Protein AF-A0A7C0YJS3-F1 (afdb_monomer_lite)

Foldseek 3Di:
DVVVVPLQVVLVVLVVQCPPPHRDPVSLVSLLVSLVVCLVPPLVSNVVSCVRPVVNQLDQVNLVSLLVSLVSCVVNVHDSVVSLVSCLVRYDLVSVLQSLLVVLLVVLVVLVLVSLVVSLVSNVVSVDPALSNLNSVLSNCVSVVVLLSSLVSLLPHP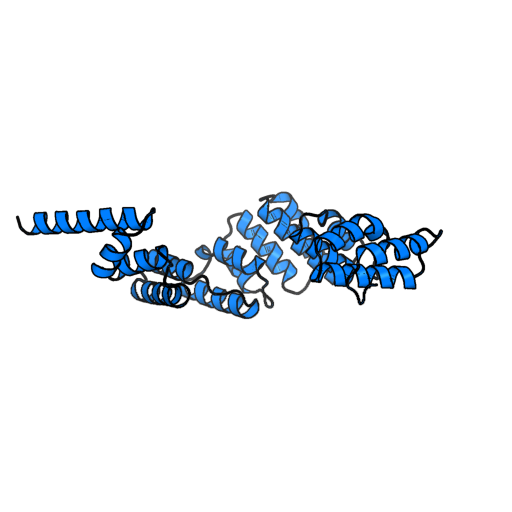QAEPSSLVSLVSSVVSDPDLVRSVVSSVVNCVNHVNDDPLQVNLVSCVVVVVLVVSLVSLVVVCVVPVPPLSSLLSNCVSVVPLVSLVVLLPDDDDSVVVSVVVVVVVVVVVVVVVD

Secondary structure (DSSP, 8-state):
-GGGT-HHHHHHHHHHHHTSSS--HHHHHHHHHHHHHHHHH-HHHHHHHHHHHGGGG-SGGGHHHHHHHHHHHHHHTS-HHHHHHHHHHHS-HHHHHHHHHHHHHHHHHTT-HHHHHHHHHHHHHH---SHHHHHHHHHHHHHTT-HHHHHHHHTT-SS--HHHHHHHHHTGGGSS-HHHHHHHHHHHHHHHTPPP-HHHHHHHHHHTT-HHHHHHHHHHHHHH-TT-HHHHHHHHHHHT-HHHHHHHHHS-SHHHHHHHHHHHHHHHHHHHHT-

pLDDT: mean 93.88, std 6.12, range [62.12, 98.62]

Radius of gyration: 25.73 Å; chains: 1; bounding box: 61×26×82 Å

Sequence (275 aa):
MRERKDYLQAEKYLREILFGRKPMKAALNELEILINESIDNDTRAFREIWNNSGQWLYAPSREDTLLNVAEALRNSGGDFIRVYTYLIKNGSKRIRAKSLSQLAIFFSRLSDIERVEGLVTSLEKLKPGGDEILRARAWLYYLKGKKKLAYSGITRISHPVNDDIDLLWRVKEGAPSVQGFIKNYKFMSRATGEPLRYTEIGDLLADKGMKKKAAKYFNLALKVNPDDVRAMFMLARITSSTALMQSLSEKKGLYGSMAKVMIKEQEIKKHILEM

Structure (mmCIF, N/CA/C/O backbone):
data_AF-A0A7C0YJS3-F1
#
_entry.id   AF-A0A7C0YJS3-F1
#
loop_
_atom_site.group_PDB
_atom_site.id
_atom_site.type_symbol
_atom_site.label_atom_id
_atom_site.label_alt_id
_atom_site.label_comp_id
_atom_site.label_asym_id
_atom_site.label_entity_id
_atom_site.label_seq_id
_atom_site.pdbx_PDB_ins_code
_atom_site.Cartn_x
_atom_site.Cartn_y
_atom_site.Cartn_z
_atom_site.occupancy
_atom_site.B_iso_or_equiv
_atom_site.auth_seq_id
_atom_site.auth_comp_id
_atom_site.auth_asym_id
_atom_site.auth_atom_id
_atom_site.pdbx_PDB_model_num
ATOM 1 N N . MET A 1 1 ? -4.089 2.024 -36.256 1.00 62.56 1 MET A N 1
ATOM 2 C CA . MET A 1 1 ? -4.347 0.785 -35.477 1.00 62.56 1 MET A CA 1
ATOM 3 C C . MET A 1 1 ? -4.269 1.065 -33.985 1.00 62.56 1 MET A C 1
ATOM 5 O O . MET A 1 1 ? -5.268 0.866 -33.310 1.00 62.56 1 MET A O 1
ATOM 9 N N . ARG A 1 2 ? -3.178 1.680 -33.506 1.00 62.12 2 ARG A N 1
ATOM 10 C CA . ARG A 1 2 ? -3.085 2.243 -32.148 1.00 62.12 2 ARG A CA 1
ATOM 11 C C . ARG A 1 2 ? -4.184 3.269 -31.822 1.00 62.12 2 ARG A C 1
ATOM 13 O O . ARG A 1 2 ? -4.871 3.128 -30.823 1.00 62.12 2 ARG A O 1
ATOM 20 N N . GLU A 1 3 ? -4.467 4.194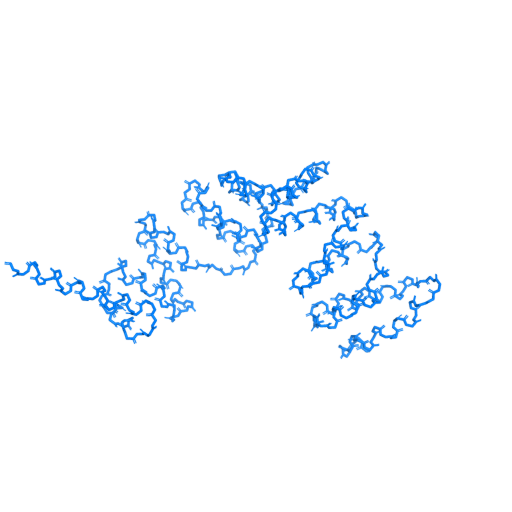 -32.744 1.00 67.69 3 GLU A N 1
ATOM 21 C CA . GLU A 1 3 ? -5.583 5.162 -32.627 1.00 67.69 3 GLU A CA 1
ATOM 22 C C . GLU A 1 3 ? -6.974 4.511 -32.531 1.00 67.69 3 GLU A C 1
ATOM 24 O O . GLU A 1 3 ? -7.927 5.133 -32.076 1.00 67.69 3 GLU A O 1
ATOM 29 N N . ARG A 1 4 ? -7.093 3.241 -32.942 1.00 74.69 4 ARG A N 1
ATOM 30 C CA . ARG A 1 4 ? -8.318 2.436 -32.827 1.00 74.69 4 ARG A CA 1
ATOM 31 C C . ARG A 1 4 ? -8.283 1.483 -31.623 1.00 74.69 4 ARG A C 1
ATOM 33 O O . ARG A 1 4 ? -9.164 0.641 -31.511 1.00 74.69 4 ARG A O 1
ATOM 40 N N . LYS A 1 5 ? -7.266 1.597 -30.757 1.00 78.94 5 LYS A N 1
ATOM 41 C CA . LYS A 1 5 ? -6.984 0.725 -29.601 1.00 78.94 5 LYS A CA 1
ATOM 42 C C . LYS A 1 5 ? -6.845 -0.765 -29.937 1.00 78.94 5 LYS A C 1
ATOM 44 O O . LYS A 1 5 ? -7.027 -1.621 -29.079 1.00 78.94 5 LYS A O 1
ATOM 49 N N . ASP A 1 6 ? -6.479 -1.083 -31.177 1.00 86.50 6 ASP A N 1
ATOM 50 C CA . ASP A 1 6 ? -6.177 -2.455 -31.591 1.00 86.50 6 ASP A CA 1
ATOM 51 C C . ASP A 1 6 ? -4.688 -2.753 -31.353 1.00 86.50 6 ASP A C 1
ATOM 53 O O . ASP A 1 6 ? -3.847 -2.680 -32.258 1.00 86.50 6 ASP A O 1
ATOM 57 N N . TYR A 1 7 ? -4.351 -2.985 -30.082 1.00 89.31 7 TYR A N 1
ATOM 58 C CA . TYR A 1 7 ? -2.965 -3.091 -29.629 1.00 89.31 7 TYR A CA 1
ATOM 59 C C . TYR A 1 7 ? -2.274 -4.375 -30.107 1.00 89.31 7 TYR A C 1
ATOM 61 O O . TYR A 1 7 ? -1.105 -4.339 -30.489 1.00 89.31 7 TYR A O 1
ATOM 69 N N . LEU A 1 8 ? -2.991 -5.503 -30.136 1.00 87.12 8 LEU A N 1
ATOM 70 C CA . LEU A 1 8 ? -2.431 -6.791 -30.558 1.00 87.12 8 LEU A CA 1
ATOM 71 C C . LEU A 1 8 ? -2.125 -6.817 -32.055 1.00 87.12 8 LEU A C 1
ATOM 73 O O . LEU A 1 8 ? -1.100 -7.359 -32.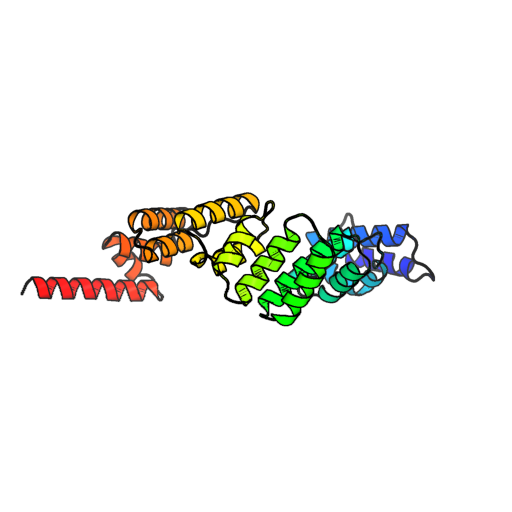467 1.00 87.12 8 LEU A O 1
ATOM 77 N N . GLN A 1 9 ? -2.976 -6.208 -32.883 1.00 87.81 9 GLN A N 1
ATOM 78 C CA . GLN A 1 9 ? -2.685 -6.119 -34.308 1.00 87.81 9 GLN A CA 1
ATOM 79 C C . GLN A 1 9 ? -1.497 -5.188 -34.576 1.00 87.81 9 GLN A C 1
ATOM 81 O O . GLN A 1 9 ? -0.647 -5.512 -35.404 1.00 87.81 9 GLN A O 1
ATOM 86 N N . ALA A 1 10 ? -1.390 -4.073 -33.845 1.00 85.06 10 ALA A N 1
ATOM 87 C CA . ALA A 1 10 ? -0.228 -3.190 -33.927 1.00 85.06 10 ALA A CA 1
ATOM 88 C C . ALA A 1 10 ? 1.079 -3.908 -33.530 1.00 85.06 10 ALA A C 1
ATOM 90 O O . ALA A 1 10 ? 2.097 -3.725 -34.197 1.00 85.06 10 ALA A O 1
ATOM 91 N N . GLU A 1 11 ? 1.046 -4.763 -32.501 1.00 89.69 11 GLU A N 1
ATOM 92 C CA . GLU A 1 11 ? 2.201 -5.574 -32.094 1.00 89.69 11 GLU A CA 1
ATOM 93 C C . GLU A 1 11 ? 2.663 -6.519 -33.198 1.00 89.69 11 GLU A C 1
ATOM 95 O O . GLU A 1 11 ? 3.857 -6.550 -33.487 1.00 89.69 11 GLU A O 1
ATOM 100 N N . LYS A 1 12 ? 1.743 -7.222 -33.869 1.00 87.94 12 LYS A N 1
ATOM 101 C CA . LYS A 1 12 ? 2.094 -8.153 -34.954 1.00 87.94 12 LYS A CA 1
ATOM 102 C C . LYS A 1 12 ? 2.884 -7.468 -36.071 1.00 87.94 12 LYS A C 1
ATOM 104 O O . LYS A 1 12 ? 3.923 -7.987 -36.472 1.00 87.94 12 LYS A O 1
ATOM 109 N N . TYR A 1 13 ? 2.436 -6.292 -36.518 1.00 85.31 13 TYR A N 1
ATOM 110 C CA . TYR A 1 13 ? 3.148 -5.511 -37.537 1.00 85.31 13 TYR A CA 1
ATOM 111 C C . TYR A 1 13 ? 4.516 -5.033 -37.051 1.00 85.31 13 TYR A C 1
ATOM 113 O O . TYR A 1 13 ? 5.502 -5.123 -37.781 1.00 85.31 13 TYR A O 1
ATOM 121 N N . LEU A 1 14 ? 4.605 -4.549 -35.808 1.00 84.81 14 LEU A N 1
ATOM 122 C CA . LEU A 1 14 ? 5.893 -4.152 -35.237 1.00 84.81 14 LEU A CA 1
ATOM 123 C C . LEU A 1 14 ? 6.847 -5.338 -35.155 1.00 84.81 14 LEU A C 1
ATOM 125 O O . LEU A 1 14 ? 8.027 -5.198 -35.461 1.00 84.81 14 LEU A O 1
ATOM 129 N N . ARG A 1 15 ? 6.344 -6.515 -34.793 1.00 84.19 15 ARG A N 1
ATOM 130 C CA . ARG A 1 15 ? 7.145 -7.722 -34.633 1.00 84.19 15 ARG A CA 1
ATOM 131 C C . ARG A 1 15 ? 7.827 -8.141 -35.936 1.00 84.19 15 ARG A C 1
ATOM 133 O O . ARG A 1 15 ? 9.005 -8.487 -35.904 1.00 84.19 15 ARG A O 1
ATOM 140 N N . GLU A 1 16 ? 7.143 -8.033 -37.074 1.00 84.12 16 GLU A N 1
ATOM 141 C CA . GLU A 1 16 ? 7.735 -8.275 -38.402 1.00 84.12 16 GLU A CA 1
ATOM 142 C C . GLU A 1 16 ? 8.941 -7.362 -38.674 1.00 84.12 16 GLU A C 1
ATOM 144 O O . GLU A 1 16 ? 9.957 -7.809 -39.203 1.00 84.12 16 GLU A O 1
ATOM 149 N N . ILE A 1 17 ? 8.873 -6.104 -38.230 1.00 80.50 17 ILE A N 1
ATOM 150 C CA . ILE A 1 17 ? 9.964 -5.126 -38.358 1.00 80.50 17 ILE A CA 1
ATOM 151 C C . ILE A 1 17 ? 11.085 -5.408 -37.338 1.00 80.50 17 ILE A C 1
ATOM 153 O O . ILE A 1 17 ? 12.268 -5.211 -37.626 1.00 80.50 17 ILE A O 1
ATOM 157 N N . LEU A 1 18 ? 10.733 -5.882 -36.138 1.00 79.50 18 LEU A N 1
ATOM 158 C CA . LEU A 1 18 ? 11.677 -6.177 -35.055 1.00 79.50 18 LEU A CA 1
ATOM 159 C C . LEU A 1 18 ? 12.521 -7.437 -35.311 1.00 79.50 18 LEU A C 1
ATOM 161 O O . LEU A 1 18 ? 13.642 -7.501 -34.813 1.00 79.50 18 LEU A O 1
ATOM 165 N N . PHE A 1 19 ? 12.039 -8.406 -36.101 1.00 75.62 19 PHE A N 1
ATOM 166 C CA . PHE A 1 19 ? 12.762 -9.652 -36.413 1.00 75.62 19 PHE A CA 1
ATOM 167 C C . PHE A 1 19 ? 13.987 -9.486 -37.339 1.00 75.62 19 PHE A C 1
ATOM 169 O O . PHE A 1 19 ? 14.693 -10.461 -37.608 1.00 75.62 19 PHE A O 1
ATOM 176 N N . GLY A 1 20 ? 14.295 -8.273 -37.812 1.00 69.62 20 GLY A N 1
ATOM 177 C CA . GLY A 1 20 ? 15.556 -7.996 -38.508 1.00 69.62 20 GLY A CA 1
ATOM 178 C C . GLY A 1 20 ? 16.792 -8.193 -37.610 1.00 69.62 20 GLY A C 1
ATOM 179 O O . GLY A 1 20 ? 16.709 -8.111 -36.387 1.00 69.62 20 GLY A O 1
ATOM 180 N N . ARG A 1 21 ? 17.987 -8.386 -38.204 1.00 62.72 21 ARG A N 1
ATOM 181 C CA . ARG A 1 21 ? 19.269 -8.623 -37.479 1.00 62.72 21 ARG A CA 1
ATOM 182 C C . ARG A 1 21 ? 19.624 -7.549 -36.433 1.00 62.72 21 ARG A C 1
ATOM 184 O O . ARG A 1 21 ? 20.500 -7.776 -35.601 1.00 62.72 21 ARG A O 1
ATOM 191 N N . LYS A 1 22 ? 18.970 -6.385 -36.471 1.00 73.38 22 LYS A N 1
ATOM 192 C CA . LYS A 1 22 ? 19.031 -5.350 -35.439 1.00 73.38 22 LYS A CA 1
ATOM 193 C C . LYS A 1 22 ? 17.732 -4.534 -35.471 1.00 73.38 22 LYS A C 1
ATOM 195 O O . LYS A 1 22 ? 17.491 -3.870 -36.481 1.00 73.38 22 LYS A O 1
ATOM 200 N N . PRO A 1 23 ? 16.918 -4.541 -34.403 1.00 79.25 23 PRO A N 1
ATOM 201 C CA . PRO A 1 23 ? 15.713 -3.727 -34.352 1.00 79.25 23 PRO A CA 1
ATOM 202 C C . PRO A 1 23 ? 16.045 -2.249 -34.566 1.00 79.25 23 PRO A C 1
ATOM 204 O O . PRO A 1 23 ? 16.929 -1.692 -33.906 1.00 79.25 23 PRO A O 1
ATOM 207 N N . MET A 1 24 ? 15.338 -1.597 -35.486 1.00 86.06 24 MET A N 1
ATOM 208 C CA . MET A 1 24 ? 15.495 -0.161 -35.700 1.00 86.06 24 MET A CA 1
ATOM 209 C C . MET A 1 24 ? 15.033 0.617 -34.463 1.00 86.06 24 MET A C 1
ATOM 211 O O . MET A 1 24 ? 14.008 0.296 -33.862 1.00 86.06 24 MET A O 1
ATOM 215 N N . LYS A 1 25 ? 15.743 1.701 -34.116 1.00 89.12 25 LYS A N 1
ATOM 216 C CA . LYS A 1 25 ? 15.385 2.577 -32.983 1.00 89.12 25 LYS A CA 1
ATOM 217 C C . LYS A 1 25 ? 13.929 3.055 -33.059 1.00 89.12 25 LYS A C 1
ATOM 219 O O . LYS A 1 25 ? 13.256 3.080 -32.036 1.00 89.12 25 LYS A O 1
ATOM 224 N N . ALA A 1 26 ? 13.449 3.385 -34.260 1.00 89.44 26 ALA A N 1
ATOM 225 C CA . ALA A 1 26 ? 12.064 3.793 -34.494 1.00 89.44 26 ALA A CA 1
ATOM 226 C C . ALA A 1 26 ? 11.060 2.689 -34.119 1.00 89.44 26 ALA A C 1
ATOM 228 O O . ALA A 1 26 ? 10.133 2.951 -33.364 1.00 89.44 26 ALA A O 1
ATOM 229 N N . ALA A 1 27 ? 11.293 1.444 -34.547 1.00 90.62 27 ALA A N 1
ATOM 230 C CA . ALA A 1 27 ? 10.421 0.316 -34.214 1.00 90.62 27 ALA A CA 1
ATOM 231 C C . ALA A 1 27 ? 10.385 0.039 -32.703 1.00 90.62 27 ALA A C 1
ATOM 233 O O . ALA A 1 27 ? 9.324 -0.206 -32.136 1.00 90.62 27 ALA A O 1
ATOM 234 N N . 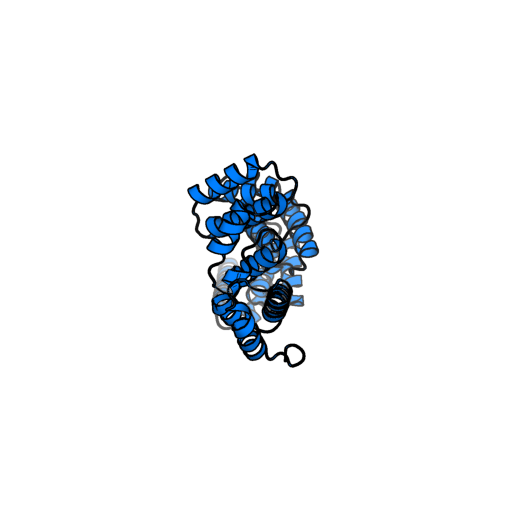LEU A 1 28 ? 11.532 0.142 -32.026 1.00 92.75 28 LEU A N 1
ATOM 235 C CA . LEU A 1 28 ? 11.587 0.007 -30.571 1.00 92.75 28 LEU A CA 1
ATOM 236 C C . LEU A 1 28 ? 10.869 1.161 -29.850 1.00 92.75 28 LEU A C 1
ATOM 238 O O . LEU A 1 28 ? 10.278 0.949 -28.797 1.00 92.75 28 LEU A O 1
ATOM 242 N N . ASN A 1 29 ? 10.924 2.388 -30.376 1.00 94.19 29 ASN A N 1
ATOM 243 C CA . ASN A 1 29 ? 10.165 3.515 -29.825 1.00 94.19 29 ASN A CA 1
ATOM 244 C C . ASN A 1 29 ? 8.656 3.291 -29.971 1.00 94.19 29 ASN A C 1
ATOM 246 O O . ASN A 1 29 ? 7.926 3.493 -29.008 1.00 94.19 29 ASN A O 1
ATOM 250 N N . GLU A 1 30 ? 8.202 2.809 -31.129 1.00 93.38 30 GLU A N 1
ATOM 251 C CA . GLU A 1 30 ? 6.791 2.464 -31.329 1.00 93.38 30 GLU A CA 1
ATOM 252 C C . GLU A 1 30 ? 6.335 1.323 -30.414 1.00 93.38 30 GLU A C 1
ATOM 254 O O . GLU A 1 30 ? 5.246 1.397 -29.850 1.00 93.38 30 GLU A O 1
ATOM 259 N N . LEU A 1 31 ? 7.178 0.306 -30.197 1.00 94.00 31 LEU A N 1
ATOM 260 C CA . LEU A 1 31 ? 6.893 -0.765 -29.238 1.00 94.00 31 LEU A CA 1
ATOM 261 C C . LEU A 1 31 ? 6.769 -0.233 -27.801 1.00 94.00 31 LEU A C 1
ATOM 263 O O . LEU A 1 31 ? 5.885 -0.659 -27.064 1.00 94.00 31 LEU A O 1
ATOM 267 N N . GLU A 1 32 ? 7.634 0.699 -27.398 1.00 95.06 32 GLU A N 1
ATOM 268 C CA . GLU A 1 32 ? 7.554 1.351 -26.085 1.00 95.06 32 GLU A CA 1
ATOM 269 C C . GLU A 1 32 ? 6.258 2.151 -25.918 1.00 95.06 32 GLU A C 1
ATOM 271 O O . GLU A 1 32 ? 5.590 2.009 -24.894 1.00 95.06 32 GLU A O 1
ATOM 276 N N . ILE A 1 33 ? 5.864 2.936 -26.926 1.00 94.38 33 ILE A N 1
ATOM 277 C CA . ILE A 1 33 ? 4.590 3.668 -26.899 1.00 94.38 33 ILE A CA 1
ATOM 278 C C . ILE A 1 33 ? 3.424 2.682 -26.796 1.00 94.38 33 ILE A C 1
ATOM 280 O O . ILE A 1 33 ? 2.542 2.860 -25.960 1.00 94.38 33 ILE A O 1
ATOM 284 N N . LEU A 1 34 ? 3.444 1.617 -27.604 1.00 94.38 34 LEU A N 1
ATOM 285 C CA . LEU A 1 34 ? 2.403 0.595 -27.604 1.00 94.38 34 LEU A CA 1
ATOM 286 C C . LEU A 1 34 ? 2.257 -0.075 -26.230 1.00 94.38 34 LEU A C 1
ATOM 288 O O . LEU A 1 34 ? 1.140 -0.237 -25.742 1.00 94.38 34 LEU A O 1
ATOM 292 N N . ILE A 1 35 ? 3.376 -0.434 -25.595 1.00 94.81 35 ILE A N 1
ATOM 293 C CA . ILE A 1 35 ? 3.381 -1.023 -24.254 1.00 94.81 35 ILE A CA 1
ATOM 294 C C . ILE A 1 35 ? 2.803 -0.044 -23.236 1.00 94.81 35 ILE A C 1
ATOM 296 O O . ILE A 1 35 ? 1.874 -0.418 -22.522 1.00 94.81 35 ILE A O 1
ATOM 300 N N . ASN A 1 36 ? 3.293 1.196 -23.199 1.00 93.81 36 ASN A N 1
ATOM 301 C CA . ASN A 1 36 ? 2.827 2.188 -22.232 1.00 93.81 36 ASN A CA 1
ATOM 302 C C . ASN A 1 36 ? 1.324 2.470 -22.385 1.00 93.81 36 ASN A C 1
ATOM 304 O O . ASN A 1 36 ? 0.602 2.454 -21.396 1.00 93.81 36 ASN A O 1
ATOM 308 N N . GLU A 1 37 ? 0.819 2.621 -23.612 1.00 94.44 37 GLU A N 1
ATOM 309 C CA . GLU A 1 37 ? -0.621 2.796 -23.833 1.00 94.44 37 GLU A CA 1
ATOM 310 C C . GLU A 1 37 ? -1.435 1.563 -23.410 1.00 94.44 37 GLU A C 1
ATOM 312 O O . GLU A 1 37 ? -2.520 1.702 -22.842 1.00 94.44 37 GLU A O 1
ATOM 317 N N . SER A 1 38 ? -0.931 0.353 -23.666 1.00 94.12 38 SER A N 1
ATOM 318 C CA . SER A 1 38 ? -1.636 -0.878 -23.292 1.00 94.12 38 SER A CA 1
ATOM 319 C C . SER A 1 38 ? -1.708 -1.093 -21.776 1.00 94.12 38 SER A C 1
ATOM 321 O O . SER A 1 38 ? -2.703 -1.637 -21.304 1.00 94.12 38 SER A O 1
ATOM 323 N N . ILE A 1 39 ? -0.716 -0.629 -21.001 1.00 94.12 39 ILE A N 1
ATOM 324 C CA . ILE A 1 39 ? -0.728 -0.713 -19.528 1.00 94.12 39 ILE A CA 1
ATOM 325 C C . ILE A 1 39 ? -1.981 -0.036 -18.959 1.00 94.12 39 ILE A C 1
ATOM 327 O O . ILE A 1 39 ? -2.647 -0.614 -18.099 1.00 94.12 39 ILE A O 1
ATOM 331 N N . ASP A 1 40 ? -2.325 1.141 -19.485 1.00 90.06 40 ASP A N 1
ATOM 332 C CA . ASP A 1 40 ? -3.431 1.960 -18.980 1.00 90.06 40 ASP A CA 1
ATOM 333 C C . ASP A 1 40 ? -4.800 1.554 -19.547 1.00 90.06 40 ASP A C 1
ATOM 335 O O . ASP A 1 40 ? -5.831 1.815 -18.928 1.00 90.06 40 ASP A O 1
ATOM 339 N N . ASN A 1 41 ? -4.834 0.938 -20.735 1.00 92.06 41 ASN A N 1
ATOM 340 C CA . ASN A 1 41 ? -6.078 0.713 -21.479 1.00 92.06 41 ASN A CA 1
ATOM 341 C C . ASN A 1 41 ? -6.513 -0.756 -21.563 1.00 92.06 41 ASN A C 1
ATOM 343 O O . ASN A 1 41 ? -7.712 -1.024 -21.623 1.00 92.06 41 ASN A O 1
ATOM 347 N N . ASP A 1 42 ? -5.573 -1.701 -21.611 1.00 93.38 42 ASP A N 1
ATOM 348 C CA . ASP A 1 42 ? -5.865 -3.126 -21.780 1.00 93.38 42 ASP A CA 1
ATOM 349 C C . ASP A 1 42 ? -4.746 -3.990 -21.177 1.00 93.38 42 ASP A C 1
ATOM 351 O O . ASP A 1 42 ? -3.784 -4.391 -21.838 1.00 93.38 42 ASP A O 1
ATOM 355 N N . THR A 1 43 ? -4.905 -4.337 -19.896 1.00 92.69 43 THR A N 1
ATOM 356 C CA . THR A 1 43 ? -3.944 -5.165 -19.153 1.00 92.69 43 THR A CA 1
ATOM 357 C C . THR A 1 43 ? -3.730 -6.547 -19.782 1.00 92.69 43 THR A C 1
ATOM 359 O O . THR A 1 43 ? -2.678 -7.164 -19.589 1.00 92.69 43 THR A O 1
ATOM 362 N N . ARG A 1 44 ? -4.710 -7.082 -20.527 1.00 92.81 44 ARG A N 1
ATOM 363 C CA . ARG A 1 44 ? -4.539 -8.358 -21.229 1.00 92.81 44 ARG A CA 1
ATOM 364 C C . ARG A 1 44 ? -3.623 -8.167 -22.430 1.00 92.81 44 ARG A C 1
ATOM 366 O O . ARG A 1 44 ? -2.647 -8.911 -22.533 1.00 92.81 44 ARG A O 1
ATOM 373 N N . ALA A 1 45 ? -3.898 -7.169 -23.268 1.00 93.62 45 ALA A N 1
ATOM 374 C CA . ALA A 1 45 ? -3.054 -6.854 -24.414 1.00 93.62 45 ALA A CA 1
ATOM 375 C C . ALA A 1 45 ? -1.626 -6.506 -23.979 1.00 93.62 45 ALA A C 1
ATOM 377 O O . ALA A 1 45 ? -0.679 -7.056 -24.531 1.00 93.62 45 ALA A O 1
ATOM 378 N N . PHE A 1 46 ? -1.460 -5.695 -22.928 1.00 95.44 46 PHE A N 1
ATOM 379 C CA . PHE A 1 46 ? -0.151 -5.388 -22.344 1.00 95.44 46 PHE A CA 1
ATOM 380 C C . PHE A 1 46 ? 0.674 -6.645 -22.057 1.00 95.44 46 PHE A C 1
ATOM 382 O O . PHE A 1 46 ? 1.822 -6.748 -22.490 1.00 95.44 46 PHE A O 1
ATOM 389 N N . ARG A 1 47 ? 0.095 -7.617 -21.340 1.00 94.31 47 ARG A N 1
ATOM 390 C CA . ARG A 1 47 ? 0.814 -8.845 -20.973 1.00 94.31 47 ARG A CA 1
ATOM 391 C C . ARG A 1 47 ? 1.224 -9.646 -22.200 1.00 94.31 47 ARG A C 1
ATOM 393 O O . ARG A 1 47 ? 2.335 -10.163 -22.241 1.00 94.31 47 ARG A O 1
ATOM 400 N N . GLU A 1 48 ? 0.348 -9.740 -23.192 1.00 93.81 48 GLU A N 1
ATOM 401 C CA . GLU A 1 48 ? 0.635 -10.455 -24.434 1.00 93.81 48 GLU A CA 1
ATOM 402 C C . GLU A 1 48 ? 1.767 -9.780 -25.222 1.00 93.81 48 GLU A C 1
ATOM 404 O O . GLU A 1 48 ? 2.738 -10.437 -25.595 1.00 93.81 48 GLU A O 1
ATOM 409 N N . ILE A 1 49 ? 1.710 -8.455 -25.372 1.00 94.25 49 ILE A N 1
ATOM 410 C CA . ILE A 1 49 ? 2.741 -7.656 -26.048 1.00 94.25 49 ILE A CA 1
ATOM 411 C C . ILE A 1 49 ? 4.082 -7.772 -25.318 1.00 94.25 49 ILE A C 1
ATOM 413 O O . ILE A 1 49 ? 5.118 -8.004 -25.945 1.00 94.25 49 ILE A O 1
ATOM 417 N N . TRP A 1 50 ? 4.078 -7.644 -23.988 1.00 95.69 50 TRP A N 1
ATOM 418 C CA . TRP A 1 50 ? 5.287 -7.768 -23.178 1.00 95.69 50 TRP A CA 1
ATOM 419 C C . TRP A 1 50 ? 5.916 -9.159 -23.300 1.00 95.69 50 TRP A C 1
ATOM 421 O O . TRP A 1 50 ? 7.127 -9.268 -23.493 1.00 95.69 50 TRP A O 1
ATOM 431 N N . ASN A 1 51 ? 5.109 -10.218 -23.245 1.00 92.94 51 ASN A N 1
ATOM 432 C CA . ASN A 1 51 ? 5.602 -11.588 -23.369 1.00 92.94 51 ASN A CA 1
ATOM 433 C C . ASN A 1 51 ? 6.195 -11.870 -24.756 1.00 92.94 51 ASN A C 1
ATOM 435 O O . ASN A 1 51 ? 7.207 -12.561 -24.854 1.00 92.94 51 ASN A O 1
ATOM 439 N N . ASN A 1 52 ? 5.598 -11.317 -25.813 1.00 92.19 52 ASN A N 1
ATOM 440 C CA . ASN A 1 52 ? 6.040 -11.553 -27.187 1.00 92.19 52 ASN A CA 1
ATOM 441 C C . ASN A 1 52 ? 7.266 -10.713 -27.569 1.00 92.19 52 ASN A C 1
ATOM 443 O O . ASN A 1 52 ? 8.170 -11.198 -28.251 1.00 92.19 52 ASN A O 1
ATOM 447 N N . SER A 1 53 ? 7.296 -9.452 -27.137 1.00 92.75 53 SER A N 1
ATOM 448 C CA . SER A 1 53 ? 8.197 -8.438 -27.694 1.00 92.75 53 SER A CA 1
ATOM 449 C C . SER A 1 53 ? 8.993 -7.657 -26.638 1.00 92.75 53 SER A C 1
ATOM 451 O O . SER A 1 53 ? 9.959 -6.973 -26.979 1.00 92.75 53 SER A O 1
ATOM 453 N N . GLY A 1 54 ? 8.679 -7.791 -25.346 1.00 92.56 54 GLY A N 1
ATOM 454 C CA . GLY A 1 54 ? 9.291 -7.011 -24.262 1.00 92.56 54 GLY A CA 1
ATOM 455 C C . GLY A 1 54 ? 10.803 -7.193 -24.112 1.00 92.56 54 GLY A C 1
ATOM 456 O O . GLY A 1 54 ? 11.506 -6.266 -23.708 1.00 92.56 54 GLY A O 1
ATOM 457 N N . GLN A 1 55 ? 11.338 -8.350 -24.519 1.00 93.06 55 GLN A N 1
ATOM 458 C CA . GLN A 1 55 ? 12.777 -8.628 -24.462 1.00 93.06 55 GLN A CA 1
ATOM 459 C C . GLN A 1 55 ? 13.632 -7.603 -25.228 1.00 93.06 55 GLN A C 1
ATOM 461 O O . GLN A 1 55 ? 14.764 -7.322 -24.838 1.00 93.06 55 GLN A O 1
ATOM 466 N N . TRP A 1 56 ? 13.078 -7.006 -26.286 1.00 93.06 56 TRP A N 1
ATOM 467 C CA . TRP A 1 56 ? 13.765 -6.019 -27.116 1.00 93.06 56 TRP A CA 1
ATOM 468 C C . TRP A 1 56 ? 13.915 -4.651 -26.438 1.00 93.06 56 TRP A C 1
ATOM 470 O O . TRP A 1 56 ? 14.712 -3.827 -26.888 1.00 93.06 56 TRP A O 1
ATOM 480 N N . LEU A 1 57 ? 13.180 -4.404 -25.349 1.00 94.88 57 LEU A N 1
ATOM 481 C CA . LEU A 1 57 ? 13.225 -3.142 -24.611 1.00 94.88 57 LEU A CA 1
ATOM 482 C C . LEU A 1 57 ? 14.262 -3.120 -23.481 1.00 94.88 57 LEU A C 1
ATOM 484 O O . LEU A 1 57 ? 14.440 -2.071 -22.863 1.00 94.88 57 LEU A O 1
ATOM 488 N N . TYR A 1 58 ? 14.977 -4.221 -23.218 1.00 95.88 58 TYR A N 1
ATOM 489 C CA . TYR A 1 58 ? 16.040 -4.276 -22.207 1.00 95.88 58 TYR A CA 1
ATOM 490 C C . TYR A 1 58 ? 17.282 -3.463 -22.614 1.00 95.88 58 TYR A C 1
ATOM 492 O O . TYR A 1 58 ? 18.320 -4.006 -22.995 1.00 95.88 58 TYR A O 1
ATOM 500 N N . ALA A 1 59 ? 17.188 -2.142 -22.477 1.00 95.56 59 ALA A N 1
ATOM 501 C CA . ALA A 1 59 ? 18.271 -1.193 -22.693 1.00 95.56 59 ALA A CA 1
ATOM 502 C C . ALA A 1 59 ? 18.320 -0.147 -21.561 1.00 95.56 59 ALA A C 1
ATOM 504 O O . ALA A 1 59 ? 17.260 0.305 -21.118 1.00 95.56 59 ALA A O 1
ATOM 505 N N . PRO A 1 60 ? 19.512 0.328 -21.138 1.00 95.81 60 PRO A N 1
ATOM 506 C CA . PRO A 1 60 ? 19.623 1.383 -20.124 1.00 95.81 60 PRO A CA 1
ATOM 507 C C . PRO A 1 60 ? 18.888 2.675 -20.506 1.00 95.81 60 PRO A C 1
ATOM 509 O O . PRO A 1 60 ? 18.327 3.347 -19.651 1.00 95.81 60 PRO A O 1
ATOM 512 N N . SER A 1 61 ? 18.823 3.000 -21.802 1.00 95.62 61 SER A N 1
ATOM 513 C CA . SER A 1 61 ? 18.109 4.183 -22.301 1.00 95.62 61 SER A CA 1
ATOM 514 C C . SER A 1 61 ? 16.584 4.107 -22.162 1.00 95.62 61 SER A C 1
ATOM 516 O O . SER A 1 61 ? 15.916 5.081 -22.485 1.00 95.62 61 SER A O 1
ATOM 518 N N . ARG A 1 62 ? 16.032 2.965 -21.732 1.00 96.81 62 ARG A N 1
ATOM 519 C CA . ARG A 1 62 ? 14.589 2.723 -21.552 1.00 96.81 62 ARG A CA 1
ATOM 520 C C . ARG A 1 62 ? 14.230 2.449 -20.092 1.00 96.81 62 ARG A C 1
ATOM 522 O O . ARG A 1 62 ? 13.232 1.797 -19.804 1.00 96.81 62 ARG A O 1
ATOM 529 N N . GLU A 1 63 ? 15.065 2.907 -19.162 1.00 97.75 63 GLU A N 1
ATOM 530 C CA . GLU A 1 63 ? 14.937 2.583 -17.742 1.00 97.75 63 GLU A CA 1
ATOM 531 C C . GLU A 1 63 ? 13.600 3.005 -17.111 1.00 97.75 63 GLU A C 1
ATOM 533 O O . GLU A 1 63 ? 13.073 2.257 -16.291 1.00 97.75 63 GLU A O 1
ATOM 538 N N . ASP A 1 64 ? 13.022 4.145 -17.506 1.00 96.88 64 ASP A N 1
ATOM 539 C CA . ASP A 1 64 ? 11.718 4.591 -16.993 1.00 96.88 64 ASP A CA 1
ATOM 540 C C . ASP A 1 64 ? 10.572 3.721 -17.529 1.00 96.88 64 ASP A C 1
ATOM 542 O O . ASP A 1 64 ? 9.719 3.287 -16.758 1.00 96.88 64 ASP A O 1
ATOM 546 N N . THR A 1 65 ? 10.594 3.361 -18.815 1.00 96.50 65 THR A N 1
ATOM 547 C CA . THR A 1 65 ? 9.612 2.426 -19.388 1.00 96.50 65 THR A CA 1
ATOM 548 C C . THR A 1 65 ? 9.723 1.043 -18.759 1.00 96.50 65 THR A C 1
ATOM 550 O O . THR A 1 65 ? 8.714 0.451 -18.389 1.00 96.50 65 THR A O 1
ATOM 553 N N . LEU A 1 66 ? 10.938 0.529 -18.558 1.00 98.25 66 LEU A N 1
ATOM 554 C CA . LEU A 1 66 ? 11.133 -0.745 -17.863 1.00 98.25 66 LEU A CA 1
ATOM 555 C C . LEU A 1 66 ? 10.656 -0.680 -16.407 1.00 98.25 66 LEU A C 1
ATOM 557 O O . LEU A 1 66 ? 10.126 -1.667 -15.899 1.00 98.25 66 LEU A O 1
ATOM 561 N N . LEU A 1 67 ? 10.823 0.461 -15.731 1.00 97.62 67 LEU A N 1
ATOM 562 C CA . LEU A 1 67 ? 10.293 0.655 -14.384 1.00 97.62 67 LEU A CA 1
ATOM 563 C C . LEU A 1 67 ? 8.758 0.591 -14.384 1.00 97.62 67 LEU A C 1
ATOM 565 O O . LEU A 1 67 ? 8.194 -0.169 -13.597 1.00 97.62 67 LEU A O 1
ATOM 569 N N . ASN A 1 68 ? 8.101 1.302 -15.304 1.00 96.44 68 ASN A N 1
ATOM 570 C CA . ASN A 1 68 ? 6.642 1.276 -15.458 1.00 96.44 68 ASN A CA 1
ATOM 571 C C . ASN A 1 68 ? 6.130 -0.137 -15.779 1.00 96.44 68 ASN A C 1
ATOM 573 O O . ASN A 1 68 ? 5.169 -0.608 -15.174 1.00 96.44 68 ASN A O 1
ATOM 577 N N . VAL A 1 69 ? 6.814 -0.858 -16.674 1.00 97.69 69 VAL A N 1
ATOM 578 C CA . VAL A 1 69 ? 6.509 -2.260 -16.987 1.00 97.69 69 VAL A CA 1
ATOM 579 C C . VAL A 1 69 ? 6.619 -3.139 -15.743 1.00 97.69 69 VAL A C 1
ATOM 581 O O . VAL A 1 69 ? 5.729 -3.948 -15.491 1.00 97.69 69 VAL A O 1
ATOM 584 N N . ALA A 1 70 ? 7.683 -2.999 -14.947 1.00 97.88 70 ALA A N 1
ATOM 585 C CA . ALA A 1 70 ? 7.846 -3.786 -13.727 1.00 97.88 70 ALA A CA 1
ATOM 586 C C . ALA A 1 70 ? 6.690 -3.541 -12.740 1.00 97.88 70 ALA A C 1
ATOM 588 O O . ALA A 1 70 ? 6.156 -4.491 -12.167 1.00 97.88 70 ALA A O 1
ATOM 589 N N . GLU A 1 71 ? 6.262 -2.288 -12.580 1.00 95.19 71 GLU A N 1
ATOM 590 C CA . GLU A 1 71 ? 5.123 -1.925 -11.731 1.00 95.19 71 GLU A CA 1
ATOM 591 C C . GLU A 1 71 ? 3.800 -2.507 -12.261 1.00 95.19 71 GLU A C 1
ATOM 593 O O . GLU A 1 71 ? 3.039 -3.109 -11.498 1.00 95.19 71 GLU A O 1
ATOM 598 N N . ALA A 1 72 ? 3.558 -2.433 -13.572 1.00 95.81 72 ALA A N 1
ATOM 599 C CA . ALA A 1 72 ? 2.375 -3.012 -14.208 1.00 95.81 72 ALA A CA 1
ATOM 600 C C . ALA A 1 72 ? 2.336 -4.548 -14.098 1.00 95.81 72 ALA A C 1
ATOM 602 O O . ALA A 1 72 ? 1.297 -5.132 -13.775 1.00 95.81 72 ALA A O 1
ATOM 603 N N . LEU A 1 73 ? 3.471 -5.225 -14.303 1.00 96.44 73 LEU A N 1
ATOM 604 C CA . LEU A 1 73 ? 3.591 -6.677 -14.128 1.00 96.44 73 LEU A CA 1
ATOM 605 C C . LEU A 1 73 ? 3.360 -7.086 -12.673 1.00 96.44 73 LEU A C 1
ATOM 607 O O . LEU A 1 73 ? 2.685 -8.083 -12.424 1.00 96.44 73 LEU A O 1
ATOM 611 N N . ARG A 1 74 ? 3.861 -6.308 -11.707 1.00 94.44 74 ARG A N 1
ATOM 612 C CA . ARG A 1 74 ? 3.629 -6.556 -10.278 1.00 94.44 74 ARG A CA 1
ATOM 613 C C . ARG A 1 74 ? 2.142 -6.542 -9.934 1.00 94.44 74 ARG A C 1
ATOM 615 O O . ARG A 1 74 ? 1.689 -7.391 -9.173 1.00 94.44 74 ARG A O 1
ATOM 622 N N . ASN A 1 75 ? 1.392 -5.607 -10.510 1.00 90.19 75 ASN A N 1
ATOM 623 C CA . ASN A 1 75 ? -0.039 -5.460 -10.248 1.00 90.19 75 ASN A CA 1
ATOM 624 C C . ASN A 1 75 ? -0.901 -6.485 -11.011 1.00 90.19 75 ASN A C 1
ATOM 626 O O . ASN A 1 75 ? -2.009 -6.785 -10.577 1.00 90.19 75 ASN A O 1
ATOM 630 N N . SER A 1 76 ? -0.403 -7.040 -12.123 1.00 89.69 76 SER A N 1
ATOM 631 C CA . SER A 1 76 ? -1.151 -7.948 -13.015 1.00 89.69 76 SER A CA 1
ATOM 632 C C . SER A 1 76 ? -0.696 -9.418 -12.988 1.00 89.69 76 SER A C 1
ATOM 634 O O . SER A 1 76 ? -1.246 -10.245 -13.723 1.00 89.69 76 SER A O 1
ATOM 636 N N . GLY A 1 77 ? 0.283 -9.761 -12.142 1.00 83.69 77 GLY A N 1
ATOM 637 C CA . GLY A 1 77 ? 0.761 -11.134 -11.933 1.00 83.69 77 GLY A CA 1
ATOM 638 C C . GLY A 1 77 ? 1.789 -11.638 -12.957 1.00 83.69 77 GLY A C 1
ATOM 639 O O . GLY A 1 77 ? 1.754 -12.811 -13.315 1.00 83.69 77 GLY A O 1
ATOM 640 N N . GLY A 1 78 ? 2.683 -10.773 -13.449 1.00 89.38 78 GLY A N 1
ATOM 641 C CA . GLY A 1 78 ? 3.777 -11.125 -14.371 1.00 89.38 78 GLY A CA 1
ATOM 642 C C . GLY A 1 78 ? 5.166 -11.221 -13.717 1.00 89.38 78 GLY A C 1
ATOM 643 O O . GLY A 1 78 ? 5.323 -10.979 -12.522 1.00 89.38 78 GLY A O 1
ATOM 644 N N . ASP A 1 79 ? 6.206 -11.531 -14.503 1.00 92.44 79 ASP A N 1
ATOM 645 C CA . ASP A 1 79 ? 7.603 -11.635 -14.030 1.00 92.44 79 ASP A CA 1
ATOM 646 C C . ASP A 1 79 ? 8.280 -10.256 -13.869 1.00 92.44 79 ASP A C 1
ATOM 648 O O . ASP A 1 79 ? 9.219 -9.879 -14.575 1.00 92.44 79 ASP A O 1
ATOM 652 N N . PHE A 1 80 ? 7.781 -9.464 -12.920 1.00 97.06 80 PHE A N 1
ATOM 653 C CA . PHE A 1 80 ? 8.358 -8.160 -12.581 1.00 97.06 80 PHE A CA 1
ATOM 654 C C . PHE A 1 80 ? 9.743 -8.277 -11.915 1.00 97.06 80 PHE A C 1
ATOM 656 O O . PHE A 1 80 ? 10.551 -7.349 -12.000 1.00 97.06 80 PHE A O 1
ATOM 663 N N . ILE A 1 81 ? 10.048 -9.413 -11.268 1.00 97.44 81 ILE A N 1
ATOM 664 C CA . ILE A 1 81 ? 11.323 -9.643 -10.567 1.00 97.44 81 ILE A CA 1
ATOM 665 C C . ILE A 1 81 ? 12.479 -9.612 -11.562 1.00 97.44 81 ILE A C 1
ATOM 667 O O . ILE A 1 81 ? 13.505 -8.977 -11.290 1.00 97.44 81 ILE A O 1
ATOM 671 N N . ARG A 1 82 ? 12.318 -10.238 -12.734 1.00 97.50 82 ARG A N 1
ATOM 672 C CA . ARG A 1 82 ? 13.322 -10.192 -13.802 1.00 97.50 82 ARG A CA 1
ATOM 673 C C . ARG A 1 82 ? 13.587 -8.764 -14.273 1.00 97.50 82 ARG A C 1
ATOM 675 O O . ARG A 1 82 ? 14.749 -8.385 -14.441 1.00 97.50 82 ARG A O 1
ATOM 682 N N . VAL A 1 83 ? 12.538 -7.957 -14.445 1.00 98.38 83 VAL A N 1
ATOM 683 C CA . VAL A 1 83 ? 12.662 -6.555 -14.878 1.00 98.38 83 VAL A CA 1
ATOM 684 C C . VAL A 1 83 ? 13.383 -5.713 -13.825 1.00 98.38 83 VAL A C 1
ATOM 686 O O . VAL A 1 83 ? 14.385 -5.074 -14.147 1.00 98.38 83 VAL A O 1
ATOM 689 N N . TYR A 1 84 ? 12.976 -5.782 -12.552 1.00 98.50 84 TYR A N 1
ATOM 690 C CA . TYR A 1 84 ? 13.690 -5.076 -11.482 1.00 98.50 84 TYR A CA 1
ATOM 691 C C . TYR A 1 84 ? 15.137 -5.545 -11.340 1.00 98.50 84 TYR A C 1
ATOM 693 O O . TYR A 1 84 ? 16.027 -4.723 -11.145 1.00 98.50 84 TYR A O 1
ATOM 701 N N . THR A 1 85 ? 15.411 -6.842 -11.485 1.00 98.19 85 THR A N 1
ATOM 702 C CA . THR A 1 85 ? 16.782 -7.371 -11.413 1.00 98.19 85 THR A CA 1
ATOM 703 C C . THR A 1 85 ? 17.664 -6.790 -12.516 1.00 98.19 85 THR A C 1
ATOM 705 O O . THR A 1 85 ? 18.814 -6.425 -12.258 1.00 98.19 85 THR A O 1
ATOM 708 N N . TYR A 1 86 ? 17.138 -6.656 -13.736 1.00 98.50 86 TYR A N 1
ATOM 709 C CA . TYR A 1 86 ? 17.841 -5.964 -14.812 1.00 98.50 86 TYR A CA 1
ATOM 710 C C . TYR A 1 86 ? 18.100 -4.492 -14.466 1.00 98.50 86 TYR A C 1
ATOM 712 O O . TYR A 1 86 ? 19.231 -4.024 -14.611 1.00 98.50 86 TYR A O 1
ATOM 720 N N . LEU A 1 87 ? 17.083 -3.779 -13.975 1.00 98.50 87 LEU A N 1
ATOM 721 C CA . LEU A 1 87 ? 17.179 -2.361 -13.620 1.00 98.50 87 LEU A CA 1
ATOM 722 C C . LEU A 1 87 ? 18.172 -2.110 -12.479 1.00 98.50 87 LEU A C 1
ATOM 724 O O . LEU A 1 87 ? 18.908 -1.129 -12.506 1.00 98.50 87 LEU A O 1
ATOM 728 N N . ILE A 1 88 ? 18.271 -3.023 -11.512 1.00 98.12 88 ILE A N 1
ATOM 729 C CA . ILE A 1 88 ? 19.259 -2.963 -10.425 1.00 98.12 88 ILE A CA 1
ATOM 730 C C . ILE A 1 88 ? 20.693 -3.073 -10.954 1.00 98.12 88 ILE A C 1
ATOM 732 O O . ILE A 1 88 ? 21.601 -2.477 -10.369 1.00 98.12 88 ILE A O 1
ATOM 736 N N . LYS A 1 89 ? 20.909 -3.827 -12.036 1.00 98.00 89 LYS A N 1
ATOM 737 C CA . LYS A 1 89 ? 22.231 -4.028 -12.643 1.00 98.00 89 LYS A CA 1
ATOM 738 C C . LYS A 1 89 ? 22.612 -2.906 -13.610 1.00 98.00 89 LYS A C 1
ATOM 740 O O . LYS A 1 89 ? 23.766 -2.498 -13.614 1.00 98.00 89 LYS A O 1
ATOM 745 N N . ASN A 1 90 ? 21.655 -2.415 -14.399 1.00 98.00 90 ASN A N 1
ATOM 746 C CA . ASN A 1 90 ? 21.932 -1.578 -15.573 1.00 98.00 90 ASN A CA 1
ATOM 747 C C . ASN A 1 90 ? 21.350 -0.158 -15.504 1.00 98.00 90 ASN A C 1
ATOM 749 O O . ASN A 1 90 ? 21.698 0.673 -16.337 1.00 98.00 90 ASN A O 1
ATOM 753 N N . GLY A 1 91 ? 20.450 0.121 -14.559 1.00 97.19 91 GLY A N 1
ATOM 754 C CA . GLY A 1 91 ? 19.787 1.418 -14.449 1.00 97.19 91 GLY A CA 1
ATOM 755 C C . GLY A 1 91 ? 20.644 2.492 -13.780 1.00 97.19 91 GLY A C 1
ATOM 756 O O . GLY A 1 91 ? 21.643 2.219 -13.104 1.00 97.19 91 GLY A O 1
ATOM 757 N N . SER A 1 92 ? 20.198 3.736 -13.903 1.00 96.44 92 SER A N 1
ATOM 758 C CA . SER A 1 92 ? 20.718 4.882 -13.168 1.00 96.44 92 SER A CA 1
ATOM 759 C C . SER A 1 92 ? 20.595 4.679 -11.656 1.00 96.44 92 SER A C 1
ATOM 761 O O . SER A 1 92 ? 19.783 3.891 -11.164 1.00 96.44 92 SER A O 1
ATOM 763 N N . LYS A 1 93 ? 21.373 5.433 -10.869 1.00 95.75 93 LYS A N 1
ATOM 764 C CA . LYS A 1 93 ? 21.322 5.369 -9.395 1.00 95.75 93 LYS A CA 1
ATOM 765 C C . LYS A 1 93 ? 19.889 5.506 -8.854 1.00 95.75 93 LYS A C 1
ATOM 767 O O . LYS A 1 93 ? 19.522 4.781 -7.931 1.00 95.75 93 LYS A O 1
ATOM 772 N N . ARG A 1 94 ? 19.083 6.394 -9.451 1.00 95.25 94 ARG A N 1
ATOM 773 C CA . ARG A 1 94 ? 17.666 6.602 -9.111 1.00 95.25 94 ARG A CA 1
ATOM 774 C C . ARG A 1 94 ? 16.842 5.339 -9.368 1.00 95.25 94 ARG A C 1
ATOM 776 O O . ARG A 1 94 ? 16.156 4.868 -8.465 1.00 95.25 94 ARG A O 1
ATOM 783 N N . ILE A 1 95 ? 16.930 4.770 -10.568 1.00 96.94 95 ILE A N 1
ATOM 784 C CA . ILE A 1 95 ? 16.155 3.582 -10.949 1.00 96.94 95 ILE A CA 1
ATOM 785 C C . ILE A 1 95 ? 16.568 2.348 -10.150 1.00 96.94 95 ILE A C 1
ATOM 787 O O . ILE A 1 95 ? 15.707 1.583 -9.707 1.00 96.94 95 ILE A O 1
ATOM 791 N N . ARG A 1 96 ? 17.866 2.181 -9.883 1.00 97.56 96 ARG A N 1
ATOM 792 C CA . ARG A 1 96 ? 18.374 1.118 -9.007 1.00 97.56 96 ARG A CA 1
ATOM 793 C C . ARG A 1 96 ? 17.789 1.233 -7.603 1.00 97.56 96 ARG A C 1
ATOM 795 O O . ARG A 1 96 ? 17.335 0.232 -7.056 1.00 97.56 96 ARG A O 1
ATOM 802 N N . ALA A 1 97 ? 17.759 2.444 -7.040 1.00 97.25 97 ALA A N 1
ATOM 803 C CA . ALA A 1 97 ? 17.197 2.686 -5.716 1.00 97.25 97 ALA A CA 1
ATOM 804 C C . ALA A 1 97 ? 15.696 2.359 -5.653 1.00 97.25 97 ALA A C 1
ATOM 806 O O . ALA A 1 97 ? 15.268 1.635 -4.753 1.00 97.25 97 ALA A O 1
ATOM 807 N N . LYS A 1 98 ? 14.920 2.813 -6.648 1.00 96.81 98 LYS A N 1
ATOM 808 C CA . LYS A 1 98 ? 13.495 2.474 -6.771 1.00 96.81 98 LYS A CA 1
ATOM 809 C C . LYS A 1 98 ? 13.284 0.965 -6.879 1.00 96.81 98 LYS A C 1
ATOM 811 O O . LYS A 1 98 ? 12.527 0.403 -6.098 1.00 96.81 98 LYS A O 1
ATOM 816 N N . SER A 1 99 ? 14.012 0.297 -7.770 1.00 97.69 99 SER A N 1
ATOM 817 C CA . SER A 1 99 ? 13.885 -1.148 -8.008 1.00 97.69 99 SER A CA 1
ATOM 818 C C . SER A 1 99 ? 14.220 -1.982 -6.764 1.00 97.69 99 SER A C 1
ATOM 820 O O . SER A 1 99 ? 13.487 -2.907 -6.421 1.00 97.69 99 SER A O 1
ATOM 822 N N . LEU A 1 100 ? 15.292 -1.628 -6.043 1.00 98.19 100 LEU A N 1
ATOM 823 C CA . LEU A 1 100 ? 15.646 -2.256 -4.763 1.00 98.19 100 LEU A CA 1
ATOM 824 C C . LEU A 1 100 ? 14.553 -2.052 -3.708 1.00 98.19 100 LEU A C 1
ATOM 826 O O . LEU A 1 100 ? 14.191 -3.002 -3.018 1.00 98.19 100 LEU A O 1
ATOM 830 N N . SER A 1 101 ? 14.019 -0.832 -3.590 1.00 97.31 101 SER A N 1
ATOM 831 C CA . SER A 1 101 ? 12.940 -0.516 -2.647 1.00 97.31 101 SER A CA 1
ATOM 832 C C . SER A 1 101 ? 11.672 -1.315 -2.963 1.00 97.31 101 SER A C 1
ATOM 834 O O . SER A 1 101 ? 11.103 -1.932 -2.065 1.00 97.31 101 SER A O 1
ATOM 836 N N . GLN A 1 102 ? 11.279 -1.404 -4.239 1.00 96.81 102 GLN A N 1
ATOM 837 C CA . GLN A 1 102 ? 10.101 -2.170 -4.659 1.00 96.81 102 GLN A CA 1
ATOM 838 C C . GLN A 1 102 ? 10.250 -3.673 -4.395 1.00 96.81 102 GLN A C 1
ATOM 840 O O . GLN A 1 102 ? 9.318 -4.300 -3.889 1.00 96.81 102 GLN A O 1
ATOM 845 N N . LEU A 1 103 ? 11.425 -4.257 -4.655 1.00 97.88 103 LEU A N 1
ATOM 846 C CA . LEU A 1 103 ? 11.684 -5.652 -4.287 1.00 97.88 103 LEU A CA 1
ATOM 847 C C . LEU A 1 103 ? 11.702 -5.856 -2.768 1.00 97.88 103 LEU A C 1
ATOM 849 O O . LEU A 1 103 ? 11.207 -6.876 -2.298 1.00 97.88 103 LEU A O 1
ATOM 853 N N . ALA A 1 104 ? 12.213 -4.898 -1.989 1.00 97.56 104 ALA A N 1
ATOM 854 C CA . ALA A 1 104 ? 12.198 -4.994 -0.530 1.00 97.56 104 ALA A CA 1
ATOM 855 C C . ALA A 1 104 ? 10.761 -5.007 0.020 1.00 97.56 104 ALA A C 1
ATOM 857 O O . ALA A 1 104 ? 10.462 -5.782 0.924 1.00 97.56 104 ALA A O 1
ATOM 858 N N . ILE A 1 105 ? 9.853 -4.209 -0.552 1.00 95.75 105 ILE A N 1
ATOM 859 C CA . ILE A 1 105 ? 8.419 -4.229 -0.207 1.00 95.75 105 ILE A CA 1
ATOM 860 C C . ILE A 1 105 ? 7.772 -5.554 -0.624 1.00 95.75 105 ILE A C 1
ATOM 862 O O . ILE A 1 105 ? 6.955 -6.113 0.103 1.00 95.75 105 ILE A O 1
ATOM 866 N N . PHE A 1 106 ? 8.126 -6.082 -1.796 1.00 96.06 106 PHE A N 1
ATOM 867 C CA . PHE A 1 106 ? 7.597 -7.366 -2.244 1.00 96.06 106 PHE A CA 1
ATOM 868 C C . PHE A 1 106 ? 8.014 -8.508 -1.304 1.00 96.06 106 PHE A C 1
ATOM 870 O O . PHE A 1 106 ? 7.159 -9.224 -0.784 1.00 96.06 106 PHE A O 1
ATOM 877 N N . PHE A 1 107 ? 9.311 -8.645 -1.024 1.00 97.56 107 PHE A N 1
ATOM 878 C CA . PHE A 1 107 ? 9.812 -9.702 -0.145 1.00 97.56 107 PHE A CA 1
ATOM 879 C C . PHE A 1 107 ? 9.399 -9.511 1.317 1.00 97.56 107 PHE A C 1
ATOM 881 O O . PHE A 1 107 ? 9.246 -10.501 2.033 1.00 97.56 107 PHE A O 1
ATOM 888 N N . SER A 1 108 ? 9.111 -8.282 1.761 1.00 97.00 108 SER A N 1
ATOM 889 C CA . SER A 1 108 ? 8.578 -8.063 3.107 1.00 97.00 108 SER A CA 1
ATOM 890 C C . SER A 1 108 ? 7.162 -8.609 3.279 1.00 97.00 108 SER A C 1
ATOM 892 O O . SER A 1 108 ? 6.839 -9.127 4.347 1.00 97.00 108 SER A O 1
ATOM 894 N N . ARG A 1 109 ? 6.331 -8.583 2.229 1.00 94.31 109 ARG A N 1
ATOM 895 C CA . ARG A 1 109 ? 5.003 -9.225 2.236 1.00 94.31 109 ARG A CA 1
ATOM 896 C C . ARG A 1 109 ? 5.093 -10.747 2.319 1.00 94.31 109 ARG A C 1
ATOM 898 O O . ARG A 1 109 ? 4.202 -11.370 2.885 1.00 94.31 109 ARG A O 1
ATOM 905 N N . LEU A 1 110 ? 6.179 -11.323 1.806 1.00 96.25 110 LEU A N 1
ATOM 906 C CA . LEU A 1 110 ? 6.498 -12.747 1.934 1.00 96.25 110 LEU A CA 1
ATOM 907 C C . LEU A 1 110 ? 7.184 -13.099 3.264 1.00 96.25 110 LEU A C 1
ATOM 909 O O . LEU A 1 110 ? 7.468 -14.265 3.510 1.00 96.25 110 LEU A O 1
ATOM 913 N N . SER A 1 111 ? 7.437 -12.112 4.132 1.00 96.81 111 SER A N 1
ATOM 914 C CA . SER A 1 111 ? 8.196 -12.267 5.383 1.00 96.81 111 SER A CA 1
ATOM 915 C C . SER A 1 111 ? 9.621 -12.815 5.192 1.00 96.81 111 SER A C 1
ATOM 917 O O . SER A 1 111 ? 10.193 -13.386 6.117 1.00 96.81 111 SER A O 1
ATOM 919 N N . ASP A 1 112 ? 10.219 -12.614 4.014 1.00 98.12 112 ASP A N 1
ATOM 920 C CA . ASP A 1 112 ? 11.582 -13.058 3.700 1.00 98.12 112 ASP A CA 1
ATOM 921 C C . ASP A 1 112 ? 12.600 -12.025 4.214 1.00 98.12 112 ASP A C 1
ATOM 923 O O . ASP A 1 112 ? 13.018 -11.102 3.508 1.00 98.12 112 ASP A O 1
ATOM 927 N N . ILE A 1 113 ? 12.939 -12.132 5.502 1.00 98.12 113 ILE A N 1
ATOM 928 C CA . ILE A 1 113 ? 13.769 -11.144 6.207 1.00 98.12 113 ILE A CA 1
ATOM 929 C C . ILE A 1 113 ? 15.171 -11.056 5.594 1.00 98.12 113 ILE A C 1
ATOM 931 O O . ILE A 1 113 ? 15.689 -9.950 5.433 1.00 98.12 113 ILE A O 1
ATOM 935 N N . GLU A 1 114 ? 15.766 -12.193 5.225 1.00 98.25 114 GLU A N 1
ATOM 936 C CA . GLU A 1 114 ? 17.126 -12.258 4.684 1.00 98.25 114 GLU A CA 1
ATOM 937 C C . GLU A 1 114 ? 17.238 -11.505 3.357 1.00 98.25 114 GLU A C 1
ATOM 939 O O . GLU A 1 114 ? 18.131 -10.665 3.190 1.00 98.25 114 GLU A O 1
ATOM 944 N N . ARG A 1 115 ? 16.297 -11.720 2.425 1.00 98.19 115 ARG A N 1
ATOM 945 C CA . ARG A 1 115 ? 16.297 -10.975 1.158 1.00 98.19 115 ARG A CA 1
ATOM 946 C C . ARG A 1 115 ? 16.052 -9.492 1.371 1.00 98.19 115 ARG A C 1
ATOM 948 O O . ARG A 1 115 ? 16.736 -8.675 0.754 1.00 98.19 115 ARG A O 1
ATOM 955 N N . VAL A 1 116 ? 15.112 -9.123 2.244 1.00 98.50 116 VAL A N 1
ATOM 956 C CA . VAL A 1 116 ? 14.847 -7.708 2.553 1.00 98.50 116 VAL A CA 1
ATOM 957 C C . VAL A 1 116 ? 16.098 -7.040 3.125 1.00 98.50 116 VAL A C 1
ATOM 959 O O . VAL A 1 116 ? 16.446 -5.935 2.709 1.00 98.50 116 VAL A O 1
ATOM 962 N N . GLU A 1 117 ? 16.821 -7.707 4.021 1.00 98.56 117 GLU A N 1
ATOM 963 C CA . GLU A 1 117 ? 18.067 -7.201 4.599 1.00 98.56 117 GLU A CA 1
ATOM 964 C C . GLU A 1 117 ? 19.183 -7.036 3.557 1.00 98.56 117 GLU A C 1
ATOM 966 O O . GLU A 1 117 ? 19.839 -5.988 3.515 1.00 98.56 117 GLU A O 1
ATOM 971 N N . GLY A 1 118 ? 19.354 -8.007 2.655 1.00 98.44 118 GLY A N 1
ATOM 972 C CA . GLY A 1 118 ? 20.296 -7.900 1.537 1.00 98.44 118 GLY A CA 1
ATOM 973 C C . GLY A 1 118 ? 19.968 -6.738 0.589 1.00 98.44 118 GLY A C 1
ATOM 974 O O . GLY A 1 118 ? 20.863 -6.001 0.152 1.00 98.44 118 GLY A O 1
ATOM 975 N N . LEU A 1 119 ? 18.680 -6.518 0.310 1.00 98.38 119 LEU A N 1
ATOM 976 C CA . LEU A 1 119 ? 18.204 -5.412 -0.525 1.00 98.38 119 LEU A CA 1
ATOM 977 C C . LEU A 1 119 ? 18.409 -4.054 0.152 1.00 98.38 119 LEU A C 1
ATOM 979 O O . LEU A 1 119 ? 18.903 -3.131 -0.495 1.00 98.38 119 LEU A O 1
ATOM 983 N N . VAL A 1 120 ? 18.108 -3.936 1.450 1.00 98.00 120 VAL A N 1
ATOM 984 C CA . VAL A 1 120 ? 18.372 -2.718 2.233 1.00 98.00 120 VAL A CA 1
ATOM 985 C C . VAL A 1 120 ? 19.868 -2.419 2.274 1.00 98.00 120 VAL A C 1
ATOM 987 O O . VAL A 1 120 ? 20.257 -1.292 1.994 1.00 98.00 120 VAL A O 1
ATOM 990 N N . THR A 1 121 ? 20.719 -3.417 2.517 1.00 98.06 121 THR A N 1
ATOM 991 C CA . THR A 1 121 ? 22.185 -3.250 2.510 1.00 98.06 121 THR A CA 1
ATOM 992 C C . THR A 1 121 ? 22.685 -2.742 1.155 1.00 98.06 121 THR A C 1
ATOM 994 O O . THR A 1 121 ? 23.511 -1.830 1.071 1.00 98.06 121 THR A O 1
ATOM 997 N N . SER A 1 122 ? 22.165 -3.309 0.065 1.00 97.50 122 SER A N 1
ATOM 998 C CA . SER A 1 122 ? 22.485 -2.865 -1.296 1.00 97.50 122 SER A CA 1
ATOM 999 C C . SER A 1 122 ? 22.024 -1.429 -1.542 1.00 97.50 122 SER A C 1
ATOM 1001 O O . SER A 1 122 ? 22.752 -0.637 -2.141 1.00 97.50 122 SER A O 1
ATOM 1003 N N . LEU A 1 123 ? 20.844 -1.074 -1.033 1.00 96.44 123 LEU A N 1
ATOM 1004 C CA . LEU A 1 123 ? 20.287 0.267 -1.123 1.00 96.44 123 LEU A CA 1
ATOM 1005 C C . LEU A 1 123 ? 21.133 1.271 -0.329 1.00 96.44 123 LEU A C 1
ATOM 1007 O O . LEU A 1 123 ? 21.460 2.326 -0.850 1.00 96.44 123 LEU A O 1
ATOM 1011 N N . GLU A 1 124 ? 21.586 0.936 0.877 1.00 95.56 124 GLU A N 1
ATOM 1012 C CA . GLU A 1 124 ? 22.454 1.793 1.695 1.00 95.56 124 GLU A CA 1
ATOM 1013 C C . GLU A 1 124 ? 23.794 2.100 1.021 1.00 95.56 124 GLU A C 1
ATOM 1015 O O . GLU A 1 124 ? 24.245 3.248 1.043 1.00 95.56 124 GLU A O 1
ATOM 1020 N N . LYS A 1 125 ? 24.396 1.110 0.349 1.00 96.12 125 LYS A N 1
ATOM 1021 C CA . LYS A 1 125 ? 25.637 1.295 -0.423 1.00 96.12 125 LYS A CA 1
ATOM 1022 C C . LYS A 1 125 ? 25.480 2.312 -1.552 1.00 96.12 125 LYS A C 1
ATOM 1024 O O . LYS A 1 125 ? 26.423 3.043 -1.846 1.00 96.12 125 LYS A O 1
ATOM 1029 N N . LEU A 1 126 ? 24.292 2.407 -2.156 1.00 94.44 126 LEU A N 1
ATOM 1030 C CA . LEU A 1 126 ? 24.014 3.421 -3.176 1.00 94.44 126 LEU A CA 1
ATOM 1031 C C . LEU A 1 126 ? 23.943 4.836 -2.591 1.00 94.44 126 LEU A C 1
ATOM 1033 O O . LEU A 1 126 ? 24.035 5.798 -3.355 1.00 94.44 126 LEU A O 1
ATOM 1037 N N . LYS A 1 127 ? 23.778 4.984 -1.268 1.00 91.88 127 LYS A N 1
ATOM 1038 C CA . LYS A 1 127 ? 23.477 6.255 -0.590 1.00 91.88 127 LYS A CA 1
ATOM 1039 C C . LYS A 1 127 ? 22.378 7.035 -1.333 1.00 91.88 127 LYS A C 1
ATOM 1041 O O . LYS A 1 127 ? 22.634 8.149 -1.811 1.00 91.88 127 LYS A O 1
ATOM 1046 N N . PRO A 1 128 ? 21.199 6.433 -1.562 1.00 82.44 128 PRO A N 1
ATOM 1047 C CA . PRO A 1 128 ? 20.085 7.140 -2.157 1.00 82.44 128 PRO A CA 1
ATOM 1048 C C . PRO A 1 128 ? 19.611 8.170 -1.135 1.00 82.44 128 PRO A C 1
ATOM 1050 O O . PRO A 1 128 ? 19.397 7.854 0.036 1.00 82.44 128 PRO A O 1
ATOM 1053 N N . GLY A 1 129 ? 19.494 9.420 -1.570 1.00 77.88 129 GLY A N 1
ATOM 1054 C CA . GLY A 1 129 ? 18.639 10.359 -0.856 1.00 77.88 129 GLY A CA 1
ATOM 1055 C C . GLY A 1 129 ? 17.179 9.957 -1.062 1.00 77.88 129 GLY A C 1
ATOM 1056 O O . GLY A 1 129 ? 16.866 9.290 -2.046 1.00 77.88 129 GLY A O 1
ATOM 1057 N N . GLY A 1 130 ? 16.301 10.380 -0.157 1.00 89.25 130 GLY A N 1
ATOM 1058 C CA . GLY A 1 130 ? 14.856 10.283 -0.354 1.00 89.25 130 GLY A CA 1
ATOM 1059 C C . GLY A 1 130 ? 14.172 9.103 0.332 1.00 89.25 130 GLY A C 1
ATOM 1060 O O . GLY A 1 130 ? 14.676 8.510 1.291 1.00 89.25 130 GLY A O 1
ATOM 1061 N N . ASP A 1 131 ? 12.968 8.814 -0.150 1.00 95.81 131 ASP A N 1
ATOM 1062 C CA . ASP A 1 131 ? 11.983 7.987 0.543 1.00 95.81 131 ASP A CA 1
ATOM 1063 C C . ASP A 1 131 ? 12.212 6.483 0.333 1.00 95.81 131 ASP A C 1
ATOM 1065 O O . ASP A 1 131 ? 11.801 5.676 1.164 1.00 95.81 131 ASP A O 1
ATOM 1069 N N . GLU A 1 132 ? 12.919 6.082 -0.728 1.00 95.50 132 GLU A N 1
ATOM 1070 C CA . GLU A 1 132 ? 13.169 4.681 -1.083 1.00 95.50 132 GLU A CA 1
ATOM 1071 C C . GLU A 1 132 ? 13.857 3.906 0.047 1.00 95.50 132 GLU A C 1
ATOM 1073 O O . GLU A 1 132 ? 13.452 2.783 0.373 1.00 95.50 132 GLU A O 1
ATOM 1078 N N . ILE A 1 133 ? 14.884 4.504 0.661 1.00 96.31 133 ILE A N 1
ATOM 1079 C CA . ILE A 1 133 ? 15.625 3.888 1.769 1.00 96.31 133 ILE A CA 1
ATOM 1080 C C . ILE A 1 133 ? 14.844 3.932 3.078 1.00 96.31 133 ILE A C 1
ATOM 1082 O O . ILE A 1 133 ? 14.903 2.974 3.850 1.00 96.31 133 ILE A O 1
ATOM 1086 N N . LEU A 1 134 ? 14.086 5.005 3.325 1.00 97.44 134 LEU A N 1
ATOM 1087 C CA . LEU A 1 134 ? 13.220 5.102 4.501 1.00 97.44 134 LEU A CA 1
ATOM 1088 C C . LEU A 1 134 ? 12.161 3.998 4.472 1.00 97.44 134 LEU A C 1
ATOM 1090 O O . LEU A 1 134 ? 11.995 3.286 5.462 1.00 97.44 134 LEU A O 1
ATOM 1094 N N . ARG A 1 135 ? 11.529 3.797 3.313 1.00 97.31 135 ARG A N 1
ATOM 1095 C CA . ARG A 1 135 ? 10.517 2.768 3.065 1.00 97.31 135 ARG A CA 1
ATOM 1096 C C . ARG A 1 135 ? 11.066 1.359 3.271 1.00 97.31 135 ARG A C 1
ATOM 1098 O O . ARG A 1 135 ? 10.515 0.594 4.061 1.00 97.31 135 ARG A O 1
ATOM 1105 N N . ALA A 1 136 ? 12.191 1.032 2.634 1.00 97.38 136 ALA A N 1
ATOM 1106 C CA . ALA A 1 136 ? 12.801 -0.294 2.753 1.00 97.38 136 ALA A CA 1
ATOM 1107 C C . ALA A 1 136 ? 13.266 -0.594 4.195 1.00 97.38 136 ALA A C 1
ATOM 1109 O O . ALA A 1 136 ? 13.011 -1.680 4.721 1.00 97.38 136 ALA A O 1
ATOM 1110 N N . ARG A 1 137 ? 13.875 0.385 4.884 1.00 97.62 137 ARG A N 1
ATOM 1111 C CA . ARG A 1 137 ? 14.273 0.243 6.296 1.00 97.62 137 ARG A CA 1
ATOM 1112 C C . ARG A 1 137 ? 13.077 0.090 7.226 1.00 97.62 137 ARG A C 1
ATOM 1114 O O . ARG A 1 137 ? 13.137 -0.717 8.150 1.00 97.62 137 ARG A O 1
ATOM 1121 N N . ALA A 1 138 ? 12.004 0.848 7.009 1.00 98.31 138 ALA A N 1
ATOM 1122 C CA . ALA A 1 138 ? 10.804 0.749 7.831 1.00 98.31 138 ALA A CA 1
ATOM 1123 C C . ALA A 1 138 ? 10.191 -0.660 7.748 1.00 98.31 138 ALA A C 1
ATOM 1125 O O . ALA A 1 138 ? 9.861 -1.235 8.788 1.00 98.31 138 ALA A O 1
ATOM 1126 N N . TRP A 1 139 ? 10.137 -1.254 6.550 1.00 98.31 139 TRP A N 1
ATOM 1127 C CA . TRP A 1 139 ? 9.731 -2.651 6.368 1.00 98.31 139 TRP A CA 1
ATOM 1128 C C . TRP A 1 139 ? 10.656 -3.629 7.097 1.00 98.31 139 TRP A C 1
ATOM 1130 O O . TRP A 1 139 ? 10.172 -4.468 7.854 1.00 98.31 139 TRP A O 1
ATOM 1140 N N . LEU A 1 140 ? 11.976 -3.492 6.946 1.00 98.50 140 LEU A N 1
ATOM 1141 C CA . LEU A 1 140 ? 12.936 -4.351 7.645 1.00 98.50 140 LEU A CA 1
ATOM 1142 C C . LEU A 1 140 ? 12.793 -4.256 9.173 1.00 98.50 140 LEU A C 1
ATOM 1144 O O . LEU A 1 140 ? 12.802 -5.271 9.869 1.00 98.50 140 LEU A O 1
ATOM 1148 N N . TYR A 1 141 ? 12.619 -3.049 9.715 1.00 98.62 141 TYR A N 1
ATOM 1149 C CA . TYR A 1 141 ? 12.390 -2.862 11.146 1.00 98.62 141 TYR A CA 1
ATOM 1150 C C . TYR A 1 141 ? 11.083 -3.489 11.615 1.00 98.62 141 TYR A C 1
ATOM 1152 O O . TYR A 1 141 ? 11.063 -4.075 12.697 1.00 98.62 141 TYR A O 1
ATOM 1160 N N . TYR A 1 142 ? 10.015 -3.395 10.824 1.00 98.44 142 TYR A N 1
ATOM 1161 C CA . TYR A 1 142 ? 8.753 -4.056 11.135 1.00 98.44 142 TYR A CA 1
ATOM 1162 C C . TYR A 1 142 ? 8.921 -5.578 11.209 1.00 98.44 142 TYR A C 1
ATOM 1164 O O . TYR A 1 142 ? 8.525 -6.169 12.213 1.00 98.44 142 TYR A O 1
ATOM 1172 N N . LEU A 1 143 ? 9.580 -6.188 10.217 1.00 98.12 143 LEU A N 1
ATOM 1173 C CA . LEU A 1 143 ? 9.848 -7.631 10.195 1.00 98.12 143 LEU A CA 1
ATOM 1174 C C . LEU A 1 143 ? 10.708 -8.089 11.378 1.00 98.12 143 LEU A C 1
ATOM 1176 O O . LEU A 1 143 ? 10.474 -9.150 11.942 1.00 98.12 143 LEU A O 1
ATOM 1180 N N . LYS A 1 144 ? 11.655 -7.254 11.817 1.00 98.19 144 LYS A N 1
ATOM 1181 C CA . LYS A 1 144 ? 12.483 -7.503 13.009 1.00 98.19 144 LYS A CA 1
ATOM 1182 C C . LYS A 1 144 ? 11.765 -7.199 14.335 1.00 98.19 144 LYS A C 1
ATOM 1184 O O . LYS A 1 144 ? 12.416 -7.115 15.373 1.00 98.19 144 LYS A O 1
ATOM 1189 N N . GLY A 1 145 ? 10.454 -6.942 14.320 1.00 97.75 145 GLY A N 1
ATOM 1190 C CA . GLY A 1 145 ? 9.655 -6.615 15.508 1.00 97.75 145 GLY A CA 1
ATOM 1191 C C . GLY A 1 145 ? 9.913 -5.221 16.099 1.00 97.75 145 GLY A C 1
ATOM 1192 O O . GLY A 1 145 ? 9.309 -4.841 17.103 1.00 97.75 145 GLY A O 1
ATOM 1193 N N . LYS A 1 146 ? 10.764 -4.400 15.472 1.00 98.38 146 LYS A N 1
ATOM 1194 C CA . LYS A 1 146 ? 11.165 -3.065 15.946 1.00 98.38 146 LYS A CA 1
ATOM 1195 C C . LYS A 1 146 ? 10.138 -1.997 15.543 1.00 98.38 146 LYS A C 1
ATOM 1197 O O . LYS A 1 146 ? 10.464 -1.015 14.874 1.00 98.38 146 LYS A O 1
ATOM 1202 N N . LYS A 1 147 ? 8.885 -2.162 15.985 1.00 97.94 147 LYS A N 1
ATOM 1203 C CA . LYS A 1 147 ? 7.725 -1.329 15.594 1.00 97.94 147 LYS A CA 1
ATOM 1204 C C . LYS A 1 147 ? 7.942 0.180 15.790 1.00 97.94 147 LYS A C 1
ATOM 1206 O O . LYS A 1 147 ? 7.561 0.955 14.920 1.00 97.94 147 LYS A O 1
ATOM 1211 N N . LYS A 1 148 ? 8.596 0.612 16.880 1.00 98.44 148 LYS A N 1
ATOM 1212 C CA . LYS A 1 148 ? 8.903 2.039 17.133 1.00 98.44 148 LYS A CA 1
ATOM 1213 C C . LYS A 1 148 ? 9.841 2.638 16.077 1.00 98.44 148 LYS A C 1
ATOM 1215 O O . LYS A 1 148 ? 9.597 3.740 15.592 1.00 98.44 148 LYS A O 1
ATOM 1220 N N . LEU A 1 149 ? 10.893 1.907 15.695 1.00 98.44 149 LEU A N 1
ATOM 1221 C CA . LEU A 1 149 ? 11.825 2.346 14.649 1.00 98.44 149 LEU A CA 1
ATOM 1222 C C . LEU A 1 149 ? 11.154 2.344 13.277 1.00 98.44 149 LEU A C 1
ATOM 1224 O O . LEU A 1 149 ? 11.337 3.286 12.513 1.00 98.44 149 LEU A O 1
ATOM 1228 N N . ALA A 1 150 ? 10.337 1.328 12.993 1.00 98.56 150 ALA A N 1
ATOM 1229 C CA . ALA A 1 150 ? 9.560 1.263 11.762 1.00 98.56 150 ALA A CA 1
ATOM 1230 C C . ALA A 1 150 ? 8.596 2.456 11.636 1.00 98.56 150 ALA A C 1
ATOM 1232 O O . ALA A 1 150 ? 8.579 3.122 10.605 1.00 98.56 150 ALA A O 1
ATOM 1233 N N . TYR A 1 151 ? 7.871 2.786 12.712 1.00 98.62 151 TYR A N 1
ATOM 1234 C CA . TYR A 1 151 ? 6.980 3.947 12.769 1.00 98.62 151 TYR A CA 1
ATOM 1235 C C . TYR A 1 151 ? 7.736 5.274 12.576 1.00 98.62 151 TYR A C 1
ATOM 1237 O O . TYR A 1 151 ? 7.335 6.122 11.780 1.00 98.62 151 TYR A O 1
ATOM 1245 N N . SER A 1 152 ? 8.864 5.455 13.268 1.00 98.12 152 SER A N 1
ATOM 1246 C CA . SER A 1 152 ? 9.712 6.642 13.092 1.00 98.12 152 SER A CA 1
ATOM 1247 C C . SER A 1 152 ? 10.238 6.764 11.655 1.00 98.12 152 SER A C 1
ATOM 1249 O O . SER A 1 152 ? 10.234 7.849 11.083 1.00 98.12 152 SER A O 1
ATOM 1251 N N . GLY A 1 153 ? 10.634 5.649 11.035 1.00 97.62 153 GLY A N 1
ATOM 1252 C CA . GLY A 1 153 ? 11.101 5.620 9.650 1.00 97.62 153 GLY A CA 1
ATOM 1253 C C . GLY A 1 153 ? 10.014 5.990 8.641 1.00 97.62 153 GLY A C 1
ATOM 1254 O O . GLY A 1 153 ? 10.225 6.888 7.830 1.00 97.62 153 GLY A O 1
ATOM 1255 N N . ILE A 1 154 ? 8.847 5.341 8.712 1.00 97.94 154 ILE A N 1
ATOM 1256 C CA . ILE A 1 154 ? 7.771 5.548 7.729 1.00 97.94 154 ILE A CA 1
ATOM 1257 C C . ILE A 1 154 ? 7.186 6.965 7.795 1.00 97.94 154 ILE A C 1
ATOM 1259 O O . ILE A 1 154 ? 6.855 7.551 6.774 1.00 97.94 154 ILE A O 1
ATOM 1263 N N . THR A 1 155 ? 7.122 7.568 8.983 1.00 97.75 155 THR A N 1
ATOM 1264 C CA . THR A 1 155 ? 6.558 8.920 9.163 1.00 97.75 155 THR A CA 1
ATOM 1265 C C . THR A 1 155 ? 7.481 10.049 8.700 1.00 97.75 155 THR A C 1
ATOM 1267 O O . THR A 1 155 ? 7.063 11.204 8.682 1.00 97.75 155 THR A O 1
ATOM 1270 N N . ARG A 1 156 ? 8.722 9.730 8.309 1.00 97.19 156 ARG A N 1
ATOM 1271 C CA . ARG A 1 156 ? 9.678 10.670 7.701 1.00 97.19 156 ARG A CA 1
ATOM 1272 C C . ARG A 1 156 ? 9.612 10.701 6.174 1.00 97.19 156 ARG A C 1
ATOM 1274 O O . ARG A 1 156 ? 10.339 11.485 5.571 1.00 97.19 156 ARG A O 1
ATOM 1281 N N . ILE A 1 157 ? 8.799 9.840 5.563 1.00 97.06 157 ILE A N 1
ATOM 1282 C CA . ILE A 1 157 ? 8.606 9.812 4.113 1.00 97.06 157 ILE A CA 1
ATOM 1283 C C . ILE A 1 157 ? 7.913 11.101 3.671 1.00 97.06 157 ILE A C 1
ATOM 1285 O O . ILE A 1 157 ? 6.878 11.477 4.223 1.00 97.06 157 ILE A O 1
ATOM 1289 N N . SER A 1 158 ? 8.492 11.768 2.675 1.00 96.19 158 SER A N 1
ATOM 1290 C CA . SER A 1 158 ? 7.983 13.042 2.153 1.00 96.19 158 SER A CA 1
ATOM 1291 C C . SER A 1 158 ? 6.881 12.838 1.110 1.00 96.19 158 SER A C 1
ATOM 1293 O O . SER A 1 158 ? 5.908 13.588 1.095 1.00 96.19 158 SER A O 1
ATOM 1295 N N . HIS A 1 159 ? 7.005 11.797 0.282 1.00 96.38 159 HIS A N 1
ATOM 1296 C CA . HIS A 1 159 ? 6.066 11.430 -0.778 1.00 96.38 159 HIS A CA 1
ATOM 1297 C C . HIS A 1 159 ? 5.537 10.011 -0.519 1.00 96.38 159 HIS A C 1
ATOM 1299 O O . HIS A 1 159 ? 6.083 9.027 -1.038 1.00 96.38 159 HIS A O 1
ATOM 1305 N N . PRO A 1 160 ? 4.522 9.875 0.352 1.00 96.81 160 PRO A N 1
ATOM 1306 C CA . PRO A 1 160 ? 3.960 8.576 0.681 1.00 96.81 160 PRO A CA 1
ATOM 1307 C C . PRO A 1 160 ? 3.213 7.984 -0.515 1.00 96.81 160 PRO A C 1
ATOM 1309 O O . PRO A 1 160 ? 2.583 8.702 -1.288 1.00 96.81 160 PRO A O 1
ATOM 1312 N N . VAL A 1 161 ? 3.261 6.661 -0.628 1.00 94.19 161 VAL A N 1
ATOM 1313 C CA . VAL A 1 161 ? 2.469 5.861 -1.574 1.00 94.19 161 VAL A CA 1
ATOM 1314 C C . VAL A 1 161 ? 1.526 4.930 -0.806 1.00 94.19 161 VAL A C 1
ATOM 1316 O O . VAL A 1 161 ? 1.682 4.752 0.401 1.00 94.19 161 VAL A O 1
ATOM 1319 N N . ASN A 1 162 ? 0.565 4.299 -1.483 1.00 92.12 162 ASN A N 1
ATOM 1320 C CA . ASN A 1 162 ? -0.437 3.437 -0.830 1.00 92.12 162 ASN A CA 1
ATOM 1321 C C . ASN A 1 162 ? 0.195 2.321 0.026 1.00 92.12 162 ASN A C 1
ATOM 1323 O O . ASN A 1 162 ? -0.237 2.078 1.152 1.00 92.12 162 ASN A O 1
ATOM 1327 N N . ASP A 1 163 ? 1.285 1.709 -0.452 1.00 91.94 163 ASP A N 1
ATOM 1328 C CA . ASP A 1 163 ? 2.010 0.665 0.290 1.00 91.94 163 ASP A CA 1
ATOM 1329 C C . ASP A 1 163 ? 2.556 1.166 1.651 1.00 91.94 163 ASP A C 1
ATOM 1331 O O . ASP A 1 163 ? 2.706 0.380 2.592 1.00 91.94 163 ASP A O 1
ATOM 1335 N N . ASP A 1 164 ? 2.825 2.470 1.789 1.00 97.12 164 ASP A N 1
ATOM 1336 C CA . ASP A 1 164 ? 3.307 3.074 3.037 1.00 97.12 164 ASP A CA 1
ATOM 1337 C C . ASP A 1 164 ? 2.211 3.183 4.093 1.00 97.12 164 ASP A C 1
ATOM 1339 O O . ASP A 1 164 ? 2.487 3.069 5.289 1.00 97.12 164 ASP A O 1
ATOM 1343 N N . ILE A 1 165 ? 0.966 3.397 3.664 1.00 96.88 165 ILE A N 1
ATOM 1344 C CA . ILE A 1 165 ? -0.188 3.484 4.561 1.00 96.88 165 ILE A CA 1
ATOM 1345 C C . ILE A 1 165 ? -0.454 2.126 5.204 1.00 96.88 165 ILE A C 1
ATOM 1347 O O . ILE A 1 165 ? -0.671 2.043 6.418 1.00 96.88 165 ILE A O 1
ATOM 1351 N N . ASP A 1 166 ? -0.367 1.053 4.421 1.00 94.75 166 ASP A N 1
ATOM 1352 C CA . ASP A 1 166 ? -0.502 -0.302 4.944 1.00 94.75 166 ASP A CA 1
ATOM 1353 C C . ASP A 1 166 ? 0.582 -0.616 5.978 1.00 94.75 166 ASP A C 1
ATOM 1355 O O . ASP A 1 166 ? 0.285 -1.173 7.043 1.00 94.75 166 ASP A O 1
ATOM 1359 N N . LEU A 1 167 ? 1.835 -0.222 5.717 1.00 97.56 167 LEU A N 1
ATOM 1360 C CA . LEU A 1 167 ? 2.897 -0.367 6.709 1.00 97.56 167 LEU A CA 1
ATOM 1361 C C . LEU A 1 167 ? 2.616 0.483 7.952 1.00 97.56 167 LEU A C 1
ATOM 1363 O O . LEU A 1 167 ? 2.722 -0.037 9.063 1.00 97.56 167 LEU A O 1
ATOM 1367 N N . LEU A 1 168 ? 2.208 1.748 7.794 1.00 98.25 168 LEU A N 1
ATOM 1368 C CA . LEU A 1 168 ? 1.874 2.640 8.907 1.00 98.25 168 LEU A CA 1
ATOM 1369 C C . LEU A 1 168 ? 0.860 1.981 9.857 1.00 98.25 168 LEU A C 1
ATOM 1371 O O . LEU A 1 168 ? 1.091 1.941 11.068 1.00 98.25 168 LEU A O 1
ATOM 1375 N N . TRP A 1 169 ? -0.219 1.399 9.323 1.00 97.69 169 TRP A N 1
ATOM 1376 C CA . TRP A 1 169 ? -1.233 0.682 10.107 1.00 97.69 169 TRP A CA 1
ATOM 1377 C C . TRP A 1 169 ? -0.688 -0.553 10.834 1.00 97.69 169 TRP A C 1
ATOM 1379 O O . TRP A 1 169 ? -1.083 -0.821 11.977 1.00 97.69 169 TRP A O 1
ATOM 1389 N N . ARG A 1 170 ? 0.243 -1.290 10.216 1.00 97.12 170 ARG A N 1
ATOM 1390 C CA . ARG A 1 170 ? 0.921 -2.445 10.835 1.00 97.12 170 ARG A CA 1
ATOM 1391 C C . ARG A 1 170 ? 1.830 -2.039 11.993 1.00 97.12 170 ARG A C 1
ATOM 1393 O O . ARG A 1 170 ? 1.984 -2.804 12.945 1.00 97.12 170 ARG A O 1
ATOM 1400 N N . VAL A 1 171 ? 2.396 -0.833 11.949 1.00 98.00 171 VAL A N 1
ATOM 1401 C CA . VAL A 1 171 ? 3.323 -0.318 12.973 1.00 98.00 171 VAL A CA 1
ATOM 1402 C C . VAL A 1 171 ? 2.681 0.696 13.922 1.00 98.00 171 VAL A C 1
ATOM 1404 O O . VAL A 1 171 ? 3.393 1.353 14.677 1.00 98.00 171 VAL A O 1
ATOM 1407 N N . LYS A 1 172 ? 1.344 0.799 13.950 1.00 97.62 172 LYS A N 1
ATOM 1408 C CA . LYS A 1 172 ? 0.602 1.767 14.781 1.00 97.62 172 LYS A CA 1
ATOM 1409 C C . LYS A 1 172 ? 0.947 1.725 16.273 1.00 97.62 172 LYS A C 1
ATOM 1411 O O . LYS A 1 172 ? 0.950 2.753 16.935 1.00 97.62 172 LYS A O 1
ATOM 1416 N N . GLU A 1 173 ? 1.280 0.551 16.803 1.00 96.12 173 GLU A N 1
ATOM 1417 C CA . GLU A 1 173 ? 1.705 0.374 18.201 1.00 96.12 173 GLU A CA 1
ATOM 1418 C C . GLU A 1 173 ? 3.074 1.001 18.494 1.00 96.12 173 GLU A C 1
ATOM 1420 O O . GLU A 1 173 ? 3.398 1.277 19.645 1.00 96.12 173 GLU A O 1
ATOM 1425 N N . GLY A 1 174 ? 3.881 1.235 17.457 1.00 97.44 174 GLY A N 1
ATOM 1426 C CA . GLY A 1 174 ? 5.130 1.981 17.547 1.00 97.44 174 GLY A CA 1
ATOM 1427 C C . GLY A 1 174 ? 4.934 3.494 17.656 1.00 97.44 174 GLY A C 1
ATOM 1428 O O . GLY A 1 174 ? 5.913 4.201 17.896 1.00 97.44 174 GLY A O 1
ATOM 1429 N N . ALA A 1 175 ? 3.708 3.998 17.482 1.00 97.88 175 ALA A N 1
ATOM 1430 C CA . ALA A 1 175 ? 3.415 5.419 17.575 1.00 97.88 175 ALA A CA 1
ATOM 1431 C C . ALA A 1 175 ? 3.533 5.929 19.024 1.00 97.88 175 ALA A C 1
ATOM 1433 O O . ALA A 1 175 ? 3.060 5.261 19.944 1.00 97.88 175 ALA A O 1
ATOM 1434 N N . PRO A 1 176 ? 4.065 7.148 19.249 1.00 96.00 176 PRO A N 1
ATOM 1435 C CA . PRO A 1 176 ? 4.121 7.745 20.588 1.00 96.00 176 PRO A CA 1
ATOM 1436 C C . PRO A 1 176 ? 2.741 7.965 21.223 1.00 96.00 176 PRO A C 1
ATOM 1438 O O . PRO A 1 176 ? 2.603 7.965 22.441 1.00 96.00 176 PRO A O 1
ATOM 1441 N N . SER A 1 177 ? 1.714 8.187 20.400 1.00 96.81 177 SER A N 1
ATOM 1442 C CA . SER A 1 177 ? 0.326 8.332 20.835 1.00 96.81 177 SER A CA 1
ATOM 1443 C C . SER A 1 177 ? -0.639 7.997 19.700 1.00 96.81 177 SER A C 1
ATOM 1445 O O . SER A 1 177 ? -0.299 8.122 18.519 1.00 96.81 177 SER A O 1
ATOM 1447 N N . VAL A 1 178 ? -1.876 7.632 20.050 1.00 97.31 178 VAL A N 1
ATOM 1448 C CA . VAL A 1 178 ? -2.944 7.385 19.066 1.00 97.31 178 VAL A CA 1
ATOM 1449 C C . VAL A 1 178 ? -3.277 8.646 18.259 1.00 97.31 178 VAL A C 1
ATOM 1451 O O . VAL A 1 178 ? -3.544 8.574 17.064 1.00 97.31 178 VAL A O 1
ATOM 1454 N N . GLN A 1 179 ? -3.190 9.827 18.873 1.00 96.25 179 GLN A N 1
ATOM 1455 C CA . GLN A 1 179 ? -3.383 11.110 18.199 1.00 96.25 179 GLN A CA 1
ATOM 1456 C C . GLN A 1 179 ? -2.269 11.375 17.181 1.00 96.25 179 GLN A C 1
ATOM 1458 O O . GLN A 1 179 ? -2.559 11.820 16.072 1.00 96.25 179 GLN A O 1
ATOM 1463 N N . GLY A 1 180 ? -1.015 11.079 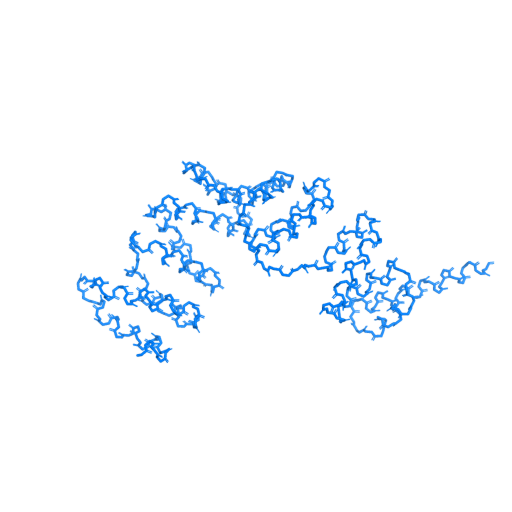17.544 1.00 97.06 180 GLY A N 1
ATOM 1464 C CA . GLY A 1 180 ? 0.130 11.182 16.639 1.00 97.06 180 GLY A CA 1
ATOM 1465 C C . GLY A 1 180 ? -0.008 10.247 15.439 1.00 97.06 180 GLY A C 1
ATOM 1466 O O . GLY A 1 180 ? 0.163 10.689 14.305 1.00 97.06 180 GLY A O 1
ATOM 1467 N N . PHE A 1 181 ? -0.415 8.996 15.683 1.00 98.44 181 PHE A N 1
ATOM 1468 C CA . PHE A 1 181 ? -0.740 8.035 14.626 1.00 98.44 181 PHE A CA 1
ATOM 1469 C C . PHE A 1 181 ? -1.803 8.580 13.668 1.00 98.44 181 PHE A C 1
ATOM 1471 O O . PHE A 1 181 ? -1.565 8.663 12.466 1.00 98.44 181 PHE A O 1
ATOM 1478 N N . ILE A 1 182 ? -2.952 9.017 14.195 1.00 98.06 182 ILE A N 1
ATOM 1479 C CA . ILE A 1 182 ? -4.065 9.517 13.375 1.00 98.06 182 ILE A CA 1
ATOM 1480 C C . ILE A 1 182 ? -3.646 10.748 12.563 1.00 98.06 182 ILE A C 1
ATOM 1482 O O . ILE A 1 182 ? -4.056 10.881 11.411 1.00 98.06 182 ILE A O 1
ATOM 1486 N N . LYS A 1 183 ? -2.833 11.651 13.129 1.00 97.94 183 LYS A N 1
ATOM 1487 C CA . LYS A 1 183 ? -2.315 12.823 12.406 1.00 97.94 183 LYS A CA 1
ATOM 1488 C C . LYS A 1 183 ? -1.481 12.399 11.193 1.00 97.94 183 LYS A C 1
ATOM 1490 O O . LYS A 1 183 ? -1.736 12.886 10.094 1.00 97.94 183 LYS A O 1
ATOM 1495 N N . ASN A 1 184 ? -0.535 11.482 11.388 1.00 98.06 184 ASN A N 1
ATOM 1496 C CA . ASN A 1 184 ? 0.328 10.997 10.311 1.00 98.06 184 ASN A CA 1
ATOM 1497 C C . ASN A 1 184 ? -0.461 10.198 9.268 1.00 98.06 184 ASN A C 1
ATOM 1499 O O . ASN A 1 184 ? -0.283 10.417 8.074 1.00 98.06 184 ASN A O 1
ATOM 1503 N N . TYR A 1 185 ?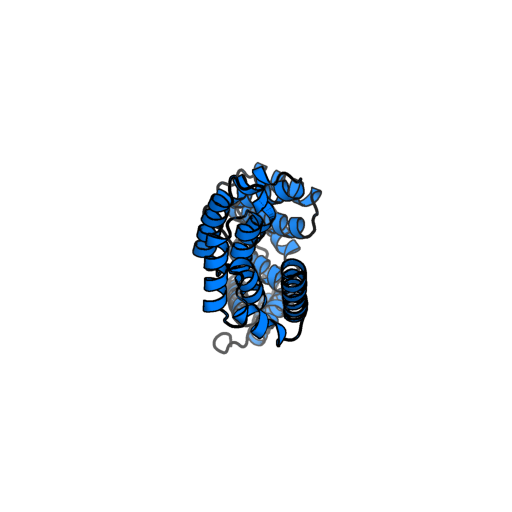 -1.402 9.356 9.703 1.00 98.38 185 TYR A N 1
ATOM 1504 C CA . TYR A 1 185 ? -2.273 8.616 8.793 1.00 98.38 185 TYR A CA 1
ATOM 1505 C C . TYR A 1 185 ? -3.104 9.556 7.911 1.00 98.38 185 TYR A C 1
ATOM 1507 O O . TYR A 1 185 ? -3.149 9.375 6.697 1.00 98.38 185 TYR A O 1
ATOM 1515 N N . LYS A 1 186 ? -3.693 10.614 8.486 1.00 97.94 186 LYS A N 1
ATOM 1516 C CA . LYS A 1 186 ? -4.431 11.629 7.716 1.00 97.94 186 LYS A CA 1
ATOM 1517 C C . LYS A 1 186 ? -3.562 12.359 6.701 1.00 97.94 186 LYS A C 1
ATOM 1519 O O . LYS A 1 186 ? -4.024 12.610 5.593 1.00 97.94 186 LYS A O 1
ATOM 1524 N N . PHE A 1 187 ? -2.333 12.707 7.080 1.00 97.44 187 PHE A N 1
ATOM 1525 C CA . PHE A 1 187 ? -1.377 13.321 6.163 1.00 97.44 187 PHE A CA 1
ATOM 1526 C C . PHE A 1 187 ? -1.091 12.399 4.971 1.00 97.44 187 PHE A C 1
ATOM 1528 O O . PHE A 1 187 ? -1.272 12.815 3.829 1.00 97.44 187 PHE A O 1
ATOM 1535 N N . MET A 1 188 ? -0.736 11.138 5.233 1.00 98.00 188 MET A N 1
ATOM 1536 C CA . MET A 1 188 ? -0.404 10.179 4.175 1.00 98.00 188 MET A CA 1
ATOM 1537 C C . MET A 1 188 ? -1.608 9.847 3.291 1.00 98.00 188 MET A C 1
ATOM 1539 O O . MET A 1 188 ? -1.476 9.812 2.073 1.00 98.00 188 MET A O 1
ATOM 1543 N N . SER A 1 189 ? -2.793 9.691 3.884 1.00 97.38 189 SER A N 1
ATOM 1544 C CA . SER A 1 189 ? -4.045 9.464 3.146 1.00 97.38 189 SER A CA 1
ATOM 1545 C C . SER A 1 189 ? -4.356 10.629 2.206 1.00 97.38 189 SER A C 1
ATOM 1547 O O . SER A 1 189 ? -4.669 10.433 1.041 1.00 97.38 189 SER A O 1
ATOM 1549 N N . ARG A 1 190 ? -4.189 11.876 2.673 1.00 97.12 190 ARG A N 1
ATOM 1550 C CA . ARG A 1 190 ? -4.385 13.059 1.823 1.00 97.12 190 ARG A CA 1
ATOM 1551 C C . ARG A 1 190 ? -3.376 13.123 0.677 1.00 97.12 190 ARG A C 1
ATOM 1553 O O . ARG A 1 190 ? -3.755 13.499 -0.424 1.00 97.12 190 ARG A O 1
ATOM 1560 N N . ALA A 1 191 ? -2.112 12.803 0.943 1.00 96.94 191 ALA A N 1
ATOM 1561 C CA . ALA A 1 191 ? -1.049 12.853 -0.058 1.00 96.94 191 ALA A CA 1
ATOM 1562 C C . ALA A 1 191 ? -1.194 11.768 -1.141 1.00 96.94 191 ALA A C 1
ATOM 1564 O O . ALA A 1 191 ? -0.839 12.004 -2.289 1.00 96.94 191 ALA A O 1
ATOM 1565 N N . THR A 1 192 ? -1.742 10.607 -0.783 1.00 96.31 192 THR A N 1
ATOM 1566 C CA . THR A 1 192 ? -1.990 9.483 -1.704 1.00 96.31 192 THR A CA 1
ATOM 1567 C C . THR A 1 192 ? -3.361 9.530 -2.376 1.00 96.31 192 THR A C 1
ATOM 1569 O O . THR A 1 192 ? -3.579 8.853 -3.375 1.00 96.31 192 THR A O 1
ATOM 1572 N N . GLY A 1 193 ? -4.299 10.305 -1.825 1.00 95.88 193 GLY A N 1
ATOM 1573 C CA . GLY A 1 193 ? -5.703 10.274 -2.226 1.00 95.88 193 GLY A CA 1
ATOM 1574 C C . GLY A 1 193 ? -6.480 9.074 -1.671 1.00 95.88 193 GLY A C 1
ATOM 1575 O O . GLY A 1 193 ? -7.634 8.888 -2.054 1.00 95.88 193 GLY A O 1
ATOM 1576 N N . GLU A 1 194 ? -5.898 8.267 -0.773 1.00 93.75 194 GLU A N 1
ATOM 1577 C CA . GLU A 1 194 ? -6.615 7.157 -0.139 1.00 93.75 194 GLU A CA 1
ATOM 1578 C C . GLU A 1 194 ? -7.700 7.692 0.822 1.00 93.75 194 GLU A C 1
ATOM 1580 O O . GLU A 1 194 ? -7.414 8.536 1.681 1.00 93.75 194 GLU A O 1
ATOM 1585 N N . PRO A 1 195 ? -8.952 7.206 0.734 1.00 95.06 195 PRO A N 1
ATOM 1586 C CA . PRO A 1 195 ? -9.983 7.516 1.715 1.00 95.06 195 PRO A CA 1
ATOM 1587 C C . PRO A 1 195 ? -9.588 7.084 3.131 1.00 95.06 195 PRO A C 1
ATOM 1589 O O . PRO A 1 195 ? -8.945 6.058 3.351 1.00 95.06 195 PRO A O 1
ATOM 1592 N N . LEU A 1 196 ? -10.032 7.849 4.129 1.00 96.56 196 LEU A N 1
ATOM 1593 C CA . LEU A 1 196 ? -9.811 7.470 5.519 1.00 96.56 196 LEU A CA 1
ATOM 1594 C C . LEU A 1 196 ? -10.650 6.246 5.895 1.00 96.56 196 LEU A C 1
ATOM 1596 O O . LEU A 1 196 ? -11.872 6.242 5.761 1.00 96.56 196 LEU A O 1
ATOM 1600 N N . ARG A 1 197 ? -9.980 5.260 6.488 1.00 96.06 197 ARG A N 1
ATOM 1601 C CA . ARG A 1 197 ? -10.549 4.068 7.126 1.00 96.06 197 ARG A CA 1
ATOM 1602 C C . ARG A 1 197 ? -11.224 4.443 8.457 1.00 96.06 197 ARG A C 1
ATOM 1604 O O . ARG A 1 197 ? -10.648 4.298 9.538 1.00 96.06 197 ARG A O 1
ATOM 1611 N N . TYR A 1 198 ? -12.391 5.095 8.380 1.00 98.12 198 TYR A N 1
ATOM 1612 C CA . TYR A 1 198 ? -13.051 5.716 9.539 1.00 98.12 198 TYR A CA 1
ATOM 1613 C C . TYR A 1 198 ? -13.422 4.712 10.636 1.00 98.12 198 TYR A C 1
ATOM 1615 O O . TYR A 1 198 ? -13.227 5.020 11.815 1.00 98.12 198 TYR A O 1
ATOM 1623 N N . THR A 1 199 ? -13.902 3.526 10.265 1.00 97.50 199 THR A N 1
ATOM 1624 C CA . THR A 1 199 ? -14.275 2.462 11.208 1.00 97.50 199 THR A CA 1
ATOM 1625 C C . THR A 1 199 ? -13.052 1.977 11.990 1.00 97.50 199 THR A C 1
ATOM 1627 O O . THR A 1 199 ? -13.091 1.902 13.215 1.00 97.50 199 THR A O 1
ATOM 1630 N N . GLU A 1 200 ? -11.913 1.799 11.325 1.00 97.38 200 GLU A N 1
ATOM 1631 C CA . GLU A 1 200 ? -10.641 1.388 11.920 1.00 97.38 200 GLU A CA 1
ATOM 1632 C C . GLU A 1 200 ? -10.049 2.463 12.841 1.00 97.38 200 GLU A C 1
ATOM 1634 O O . GLU A 1 200 ? -9.476 2.145 13.886 1.00 97.38 200 GLU A O 1
ATOM 1639 N N . ILE A 1 201 ? -10.194 3.751 12.496 1.00 97.94 201 ILE A N 1
ATOM 1640 C CA . ILE A 1 201 ? -9.824 4.846 13.409 1.00 97.94 201 ILE A CA 1
ATOM 1641 C C . ILE A 1 201 ? -10.730 4.828 14.649 1.00 97.94 201 ILE A C 1
ATOM 1643 O O . ILE A 1 201 ? -10.250 5.040 15.767 1.00 97.94 201 ILE A O 1
ATOM 1647 N N . GLY A 1 202 ? -12.032 4.597 14.455 1.00 97.75 202 GLY A N 1
ATOM 1648 C CA . GLY A 1 202 ? -13.009 4.464 15.532 1.00 97.75 202 GLY A CA 1
ATOM 1649 C C . GLY A 1 202 ? -12.632 3.350 16.504 1.00 97.75 202 GLY A C 1
ATOM 1650 O O . GLY A 1 202 ? -12.547 3.602 17.708 1.00 97.75 202 GLY A O 1
ATOM 1651 N N . ASP A 1 203 ? -12.320 2.166 15.980 1.00 96.88 203 ASP A N 1
ATOM 1652 C CA . ASP A 1 203 ? -11.875 1.005 16.755 1.00 96.88 203 ASP A CA 1
ATOM 1653 C C . ASP A 1 203 ? -10.602 1.318 17.541 1.00 96.88 203 ASP A C 1
ATOM 1655 O O . ASP A 1 203 ? -10.572 1.184 18.763 1.00 96.88 203 ASP A O 1
ATOM 1659 N N . LEU A 1 204 ? -9.583 1.861 16.867 1.00 97.25 204 LEU A N 1
ATOM 1660 C CA . LEU A 1 204 ? -8.320 2.225 17.506 1.00 97.25 204 LEU A CA 1
ATOM 1661 C C . LEU A 1 204 ? -8.517 3.208 18.672 1.00 97.25 204 LEU A C 1
ATOM 1663 O O . LEU A 1 204 ? -7.840 3.116 19.695 1.00 97.25 204 LEU A O 1
ATOM 1667 N N . LEU A 1 205 ? -9.430 4.170 18.535 1.00 97.75 205 LEU A N 1
ATOM 1668 C CA . LEU A 1 205 ? -9.752 5.116 19.602 1.00 97.75 205 LEU A CA 1
ATOM 1669 C C . LEU A 1 205 ? -10.549 4.462 20.733 1.00 97.75 205 LEU A C 1
ATOM 1671 O O . LEU A 1 205 ? -10.312 4.787 21.898 1.00 97.75 205 LEU A O 1
ATOM 1675 N N . ALA A 1 206 ? -11.484 3.570 20.406 1.00 97.06 206 ALA A N 1
ATOM 1676 C CA . ALA A 1 206 ? -12.277 2.840 21.387 1.00 97.06 206 ALA A CA 1
ATOM 1677 C C . ALA A 1 206 ? -11.384 1.944 22.258 1.00 97.06 206 ALA A C 1
ATOM 1679 O O . ALA A 1 206 ? -11.494 2.002 23.483 1.00 97.06 206 ALA A O 1
ATOM 1680 N N . ASP A 1 207 ? -10.436 1.232 21.645 1.00 95.44 207 ASP A N 1
ATOM 1681 C CA . ASP A 1 207 ? -9.456 0.371 22.321 1.00 95.44 207 ASP A CA 1
ATOM 1682 C C . ASP A 1 207 ? -8.532 1.153 23.264 1.00 95.44 207 ASP A C 1
ATOM 1684 O O . ASP A 1 207 ? -8.019 0.622 24.247 1.00 95.44 207 ASP A O 1
ATOM 1688 N N . LYS A 1 208 ? -8.324 2.446 22.994 1.00 95.50 208 LYS A N 1
ATOM 1689 C CA . LYS A 1 208 ? -7.577 3.367 23.867 1.00 95.50 208 LYS A CA 1
ATOM 1690 C C . LYS A 1 208 ? -8.469 4.124 24.855 1.00 95.50 208 LYS A C 1
ATOM 1692 O O . LYS A 1 208 ? -8.038 5.120 25.429 1.00 95.50 208 LYS A O 1
ATOM 1697 N N . GLY A 1 209 ? -9.721 3.697 25.031 1.00 95.50 209 GLY A N 1
ATOM 1698 C CA . GLY A 1 209 ? -10.676 4.295 25.968 1.00 95.50 209 GLY A CA 1
ATOM 1699 C C . GLY A 1 209 ? -11.217 5.663 25.538 1.00 95.50 209 GLY A C 1
ATOM 1700 O O . GLY A 1 209 ? -11.984 6.291 26.268 1.00 95.50 209 GLY A O 1
ATOM 1701 N N . MET A 1 210 ? -10.888 6.143 24.336 1.00 96.81 210 MET A N 1
ATOM 1702 C CA . MET A 1 210 ? -11.270 7.466 23.837 1.00 96.81 210 MET A CA 1
ATOM 1703 C C . MET A 1 210 ? -12.687 7.481 23.242 1.00 96.81 210 MET A C 1
ATOM 1705 O O . MET A 1 210 ? -12.907 7.981 22.135 1.00 96.81 210 MET A O 1
ATOM 1709 N N . LYS A 1 211 ? -13.666 6.966 23.995 1.00 96.69 211 LYS A N 1
ATOM 1710 C CA . LYS A 1 211 ? -15.052 6.701 23.561 1.00 96.69 211 LYS A CA 1
ATOM 1711 C C . LYS A 1 211 ? -15.706 7.864 22.805 1.00 96.69 211 LYS A C 1
ATOM 1713 O O . LYS A 1 211 ? -16.216 7.672 21.705 1.00 96.69 211 LYS A O 1
ATOM 1718 N N . LYS A 1 212 ? -15.621 9.095 23.332 1.00 96.69 212 LYS A N 1
ATOM 1719 C CA . LYS A 1 212 ? -16.199 10.290 22.679 1.00 96.69 212 LYS A CA 1
ATOM 1720 C C . LYS A 1 212 ? -15.608 10.555 21.289 1.00 96.69 212 LYS A C 1
ATOM 1722 O O . LYS A 1 212 ? -16.324 10.988 20.393 1.00 96.69 212 LYS A O 1
ATOM 1727 N N . LYS A 1 213 ? -14.303 10.326 21.094 1.00 97.31 213 LYS A N 1
ATOM 1728 C CA . LYS A 1 213 ? -13.655 10.503 19.783 1.00 97.31 213 LYS A CA 1
ATOM 1729 C C . LYS A 1 213 ? -13.970 9.334 18.856 1.00 97.31 213 LYS A C 1
ATOM 1731 O O . LYS A 1 213 ? -14.254 9.578 17.691 1.00 97.31 213 LYS A O 1
ATOM 1736 N N . ALA A 1 214 ? -13.975 8.108 19.376 1.00 98.19 214 ALA A N 1
ATOM 1737 C CA . ALA A 1 214 ? -14.362 6.918 18.625 1.00 98.19 214 ALA A CA 1
ATOM 1738 C C . ALA A 1 214 ? -15.772 7.062 18.028 1.00 98.19 214 ALA A C 1
ATOM 1740 O O . ALA A 1 214 ? -15.942 6.924 16.822 1.00 98.19 214 ALA A O 1
ATOM 1741 N N . ALA A 1 215 ? -16.753 7.487 18.835 1.00 97.88 215 ALA A N 1
ATOM 1742 C CA . ALA A 1 215 ? -18.118 7.750 18.375 1.00 97.88 215 ALA A CA 1
ATOM 1743 C C . ALA A 1 215 ? -18.183 8.764 17.219 1.00 97.88 215 ALA A C 1
ATOM 1745 O O . ALA A 1 215 ? -18.980 8.597 16.299 1.00 97.88 215 ALA A O 1
ATOM 1746 N N . LYS A 1 216 ? -17.335 9.805 17.216 1.00 97.94 216 LYS A N 1
ATOM 1747 C CA . LYS A 1 216 ? -17.267 10.752 16.086 1.00 97.94 216 LYS A CA 1
ATOM 1748 C C . LYS A 1 216 ? -16.822 10.063 14.795 1.00 97.94 216 LYS A C 1
ATOM 1750 O O . LYS A 1 216 ? -17.386 10.350 13.747 1.00 97.94 216 LYS A O 1
ATOM 1755 N N . TYR A 1 217 ? -15.841 9.166 14.867 1.00 98.25 217 TYR A N 1
ATOM 1756 C CA . TYR A 1 217 ? -15.353 8.435 13.696 1.00 98.25 217 TYR A CA 1
ATOM 1757 C C . TYR A 1 217 ? -16.336 7.372 13.205 1.00 98.25 217 TYR A C 1
ATOM 1759 O O . TYR A 1 217 ? -16.533 7.278 12.001 1.00 98.25 217 TYR A O 1
ATOM 1767 N N . PHE A 1 218 ? -17.034 6.665 14.097 1.00 98.31 218 PHE A N 1
ATOM 1768 C CA . PHE A 1 218 ? -18.117 5.770 13.676 1.00 98.31 218 PHE A CA 1
ATOM 1769 C C . PHE A 1 218 ? -19.264 6.530 13.005 1.00 98.31 218 PHE A C 1
ATOM 1771 O O . PHE A 1 218 ? -19.748 6.105 11.966 1.00 98.31 218 PHE A O 1
ATOM 1778 N N . ASN A 1 219 ? -19.640 7.708 13.512 1.00 97.88 219 ASN A N 1
ATOM 1779 C CA . ASN A 1 219 ? -20.611 8.560 12.818 1.00 97.88 219 ASN A CA 1
ATOM 1780 C C . ASN A 1 219 ? -20.122 9.003 11.428 1.00 97.88 219 ASN A C 1
ATOM 1782 O O . ASN A 1 219 ? -20.922 9.088 10.504 1.00 97.88 219 ASN A O 1
ATOM 1786 N N . LEU A 1 220 ? -18.827 9.296 11.258 1.00 97.94 220 LEU A N 1
ATOM 1787 C CA . LEU A 1 220 ? -18.266 9.600 9.936 1.00 97.94 220 LEU A CA 1
ATOM 1788 C C . LEU A 1 220 ? -18.310 8.383 9.005 1.00 97.94 220 LEU A C 1
ATOM 1790 O O . LEU A 1 220 ? -18.668 8.547 7.844 1.00 97.94 220 LEU A O 1
ATOM 1794 N N . ALA A 1 221 ? -18.014 7.184 9.512 1.00 97.81 221 ALA A N 1
ATOM 1795 C CA . ALA A 1 221 ? -18.159 5.947 8.749 1.00 97.81 221 ALA A CA 1
ATOM 1796 C C . ALA A 1 221 ? -19.602 5.763 8.257 1.00 97.81 221 ALA A C 1
ATOM 1798 O O . ALA A 1 221 ? -19.805 5.568 7.065 1.00 97.81 221 ALA A O 1
ATOM 1799 N N . LEU A 1 222 ? -20.598 5.961 9.130 1.00 96.38 222 LEU A N 1
ATOM 1800 C CA . LEU A 1 222 ? -22.021 5.858 8.776 1.00 96.38 222 LEU A CA 1
ATOM 1801 C C . LEU A 1 222 ? -22.514 6.954 7.826 1.00 96.38 222 LEU A C 1
ATOM 1803 O O . LEU A 1 222 ? -23.473 6.746 7.095 1.00 96.38 222 LEU A O 1
ATOM 1807 N N . LYS A 1 223 ? -21.866 8.123 7.800 1.00 97.44 223 LYS A N 1
ATOM 1808 C CA . LYS A 1 223 ? -22.164 9.150 6.790 1.00 97.44 223 LYS A CA 1
ATOM 1809 C C . LYS A 1 223 ? -21.690 8.749 5.396 1.00 97.44 223 LYS A C 1
ATOM 1811 O O . LYS A 1 223 ? -22.331 9.122 4.423 1.00 97.44 223 LYS A O 1
ATOM 1816 N N . VAL A 1 224 ? -20.561 8.045 5.304 1.00 96.44 224 VAL A N 1
ATOM 1817 C CA . VAL A 1 224 ? -20.012 7.564 4.026 1.00 96.44 224 VAL A CA 1
ATOM 1818 C C . VAL A 1 224 ? -20.714 6.284 3.581 1.00 96.44 224 VAL A C 1
ATOM 1820 O O . VAL A 1 224 ? -21.029 6.133 2.407 1.00 96.44 224 VAL A O 1
ATOM 1823 N N . ASN A 1 225 ? -20.973 5.379 4.521 1.00 95.69 225 ASN A N 1
ATOM 1824 C CA . ASN A 1 225 ? -21.676 4.128 4.304 1.00 95.69 225 ASN A CA 1
ATOM 1825 C C . ASN A 1 225 ? -22.710 3.909 5.426 1.00 95.69 225 ASN A C 1
ATOM 1827 O O . ASN A 1 225 ? -22.361 3.353 6.473 1.00 95.69 225 ASN A O 1
ATOM 1831 N N . PRO A 1 226 ? -23.976 4.314 5.216 1.00 94.44 226 PRO A N 1
ATOM 1832 C CA . PRO A 1 226 ? -25.051 4.127 6.194 1.00 94.44 226 PRO A CA 1
ATOM 1833 C C . PRO A 1 226 ? -25.290 2.669 6.610 1.00 94.44 226 PRO A C 1
ATOM 1835 O O . PRO A 1 226 ? -25.808 2.426 7.698 1.00 94.44 226 PRO A O 1
ATOM 1838 N N . ASP A 1 227 ? -24.875 1.708 5.782 1.00 91.94 227 ASP A N 1
ATOM 1839 C CA . ASP A 1 227 ? -25.033 0.273 6.020 1.00 91.94 227 ASP A CA 1
ATOM 1840 C C . ASP A 1 227 ? -23.801 -0.399 6.645 1.00 91.94 227 ASP A C 1
ATOM 1842 O O . ASP A 1 227 ? -23.759 -1.629 6.746 1.00 91.94 227 ASP A O 1
ATOM 1846 N N . ASP A 1 228 ? -22.803 0.364 7.112 1.00 94.31 228 ASP A N 1
ATOM 1847 C CA . ASP A 1 228 ? -21.676 -0.191 7.871 1.00 94.31 228 ASP A CA 1
ATOM 1848 C C . ASP A 1 228 ? -22.151 -0.726 9.238 1.00 94.31 228 ASP A C 1
ATOM 1850 O O . ASP A 1 228 ? -22.119 -0.054 10.274 1.00 94.31 228 ASP A O 1
ATOM 1854 N N . VAL A 1 229 ? -22.578 -1.991 9.236 1.00 93.62 229 VAL A N 1
ATOM 1855 C CA . VAL A 1 229 ? -23.089 -2.716 10.408 1.00 93.62 229 VAL A CA 1
ATOM 1856 C C . VAL A 1 229 ? -22.093 -2.758 11.566 1.00 93.62 229 VAL A C 1
ATOM 1858 O O . VAL A 1 229 ? -22.507 -2.782 12.727 1.00 93.62 229 VAL A O 1
ATOM 1861 N N . ARG A 1 230 ? -20.786 -2.726 11.279 1.00 94.75 230 ARG A N 1
ATOM 1862 C CA . ARG A 1 230 ? -19.745 -2.700 12.309 1.00 94.75 230 ARG A CA 1
ATOM 1863 C C . ARG A 1 230 ? -19.693 -1.329 12.965 1.00 94.75 230 ARG A C 1
ATOM 1865 O O . ARG A 1 230 ? -19.717 -1.254 14.194 1.00 94.75 230 ARG A O 1
ATOM 1872 N N . ALA A 1 231 ? -19.656 -0.255 12.178 1.00 96.31 231 ALA A N 1
ATOM 1873 C CA . ALA A 1 231 ? -19.675 1.105 12.708 1.00 96.31 231 ALA A CA 1
ATOM 1874 C C . ALA A 1 231 ? -20.957 1.382 13.509 1.00 96.31 231 ALA A C 1
ATOM 1876 O O . ALA A 1 231 ? -20.876 1.948 14.601 1.00 96.31 231 ALA A O 1
ATOM 1877 N N . MET A 1 232 ? -22.116 0.915 13.025 1.00 95.69 232 MET A N 1
ATOM 1878 C CA . MET A 1 232 ? -23.389 0.982 13.753 1.00 95.69 232 MET A CA 1
ATOM 1879 C C . MET A 1 232 ? -23.290 0.276 15.109 1.00 95.69 232 MET A C 1
ATOM 1881 O O . MET A 1 232 ? -23.616 0.873 16.135 1.00 95.69 232 MET A O 1
ATOM 1885 N N . PHE A 1 233 ? -22.815 -0.975 15.131 1.00 95.62 233 PHE A N 1
ATOM 1886 C CA . PHE A 1 233 ? -22.702 -1.766 16.359 1.00 95.62 233 PHE A CA 1
ATOM 1887 C C . PHE A 1 233 ? -21.756 -1.122 17.369 1.00 95.62 233 PHE A C 1
ATOM 1889 O O . PHE A 1 233 ? -22.079 -0.981 18.551 1.00 95.62 233 PHE A O 1
ATOM 1896 N N . MET A 1 234 ? -20.595 -0.670 16.902 1.00 96.38 234 MET A N 1
ATOM 1897 C CA . MET A 1 234 ? -19.611 -0.019 17.757 1.00 96.38 234 MET A CA 1
ATOM 1898 C C . MET A 1 234 ? -20.124 1.309 18.313 1.00 96.38 234 MET A C 1
ATOM 1900 O O . MET A 1 234 ? -19.895 1.604 19.489 1.00 96.38 234 MET A O 1
ATOM 1904 N N . LEU A 1 235 ? -20.865 2.081 17.514 1.00 96.06 235 LEU A N 1
ATOM 1905 C CA . LEU A 1 235 ? -21.519 3.299 17.973 1.00 96.06 235 LEU A CA 1
ATOM 1906 C C . LEU A 1 235 ? -22.588 2.990 19.026 1.00 96.06 235 LEU A C 1
ATOM 1908 O O . LEU A 1 235 ? -22.534 3.587 20.099 1.00 96.06 235 LEU A O 1
ATOM 1912 N N . ALA A 1 236 ? -23.484 2.032 18.763 1.00 94.81 236 ALA A N 1
ATOM 1913 C CA . ALA A 1 236 ? -24.537 1.611 19.691 1.00 94.81 236 ALA A CA 1
ATOM 1914 C C . ALA A 1 236 ? -23.961 1.179 21.045 1.00 94.81 236 ALA A C 1
ATOM 1916 O O . ALA A 1 236 ? -24.446 1.598 22.095 1.00 94.81 236 ALA A O 1
ATOM 1917 N N . ARG A 1 237 ? -22.866 0.410 21.024 1.00 93.81 237 ARG A N 1
ATOM 1918 C CA . ARG A 1 237 ? -22.147 -0.023 22.227 1.00 93.81 237 ARG A CA 1
ATOM 1919 C C . ARG A 1 237 ? -21.514 1.139 22.997 1.00 93.81 237 ARG A C 1
ATOM 1921 O O . ARG A 1 237 ? -21.487 1.116 24.222 1.00 93.81 237 ARG A O 1
ATOM 1928 N N . ILE A 1 238 ? -20.968 2.138 22.305 1.00 94.94 238 ILE A N 1
ATOM 1929 C CA . ILE A 1 238 ? -20.302 3.284 22.945 1.00 94.94 238 ILE A CA 1
ATOM 1930 C C . ILE A 1 238 ? -21.306 4.274 23.538 1.00 94.94 238 ILE A C 1
ATOM 1932 O O . ILE A 1 238 ? -21.016 4.877 24.572 1.00 94.94 238 ILE A O 1
ATOM 1936 N N . THR A 1 239 ? -22.447 4.466 22.879 1.00 92.62 239 THR A N 1
ATOM 1937 C CA . THR A 1 239 ? -23.490 5.413 23.298 1.00 92.62 239 THR A CA 1
ATOM 1938 C C . THR A 1 239 ? -24.573 4.773 24.158 1.00 92.62 239 THR A C 1
ATOM 1940 O O . THR A 1 239 ? -25.452 5.488 24.630 1.00 92.62 239 THR A O 1
ATOM 1943 N N . SER A 1 240 ? -24.522 3.453 24.354 1.00 90.88 240 SER A N 1
ATOM 1944 C CA . SER A 1 240 ? -25.591 2.668 24.978 1.00 90.88 240 SER A CA 1
ATOM 1945 C C . SER A 1 240 ? -26.952 2.887 24.299 1.00 90.88 240 SER A C 1
ATOM 1947 O O . SER A 1 240 ? -27.985 2.939 24.960 1.00 90.88 240 SER A O 1
ATOM 1949 N N . SER A 1 241 ? -26.964 3.052 22.971 1.00 92.31 241 SER A N 1
ATOM 1950 C CA . SER A 1 241 ? -28.196 3.296 22.214 1.00 92.31 241 SER A CA 1
ATOM 1951 C C . SER A 1 241 ? -28.981 2.001 22.017 1.00 92.31 241 SER A C 1
ATOM 1953 O O . SER A 1 241 ? -28.630 1.167 21.180 1.00 92.31 241 SER A O 1
ATOM 1955 N N . THR A 1 242 ? -30.074 1.861 22.764 1.00 88.44 242 THR A N 1
ATOM 1956 C CA . THR A 1 242 ? -31.004 0.727 22.663 1.00 88.44 242 THR A CA 1
ATOM 1957 C C . THR A 1 242 ? -31.679 0.663 21.296 1.00 88.44 242 THR A C 1
ATOM 1959 O O . THR A 1 242 ? -31.766 -0.411 20.716 1.00 88.44 242 THR A O 1
ATOM 1962 N N . ALA A 1 243 ? -32.067 1.808 20.726 1.00 90.69 243 ALA A N 1
ATOM 1963 C CA . ALA A 1 243 ? -32.693 1.875 19.405 1.00 90.69 243 ALA A CA 1
ATOM 1964 C C . ALA A 1 243 ? -31.772 1.357 18.285 1.00 90.69 243 ALA A C 1
ATOM 1966 O O . ALA A 1 243 ? -32.193 0.549 17.457 1.00 90.69 243 ALA A O 1
ATOM 1967 N N . LEU A 1 244 ? -30.495 1.768 18.282 1.00 89.69 244 LEU A N 1
ATOM 1968 C CA . LEU A 1 244 ? -29.521 1.249 17.316 1.00 89.69 244 LEU A CA 1
ATOM 1969 C C . LEU A 1 244 ? -29.265 -0.245 17.529 1.00 89.69 244 LEU A C 1
ATOM 1971 O O . LEU A 1 244 ? -29.156 -0.987 16.556 1.00 89.69 244 LEU A O 1
ATOM 1975 N N . MET A 1 245 ? -29.192 -0.691 18.787 1.00 93.19 245 MET A N 1
ATOM 1976 C CA . MET A 1 245 ? -29.003 -2.106 19.110 1.00 93.19 245 MET A CA 1
ATOM 1977 C C . MET A 1 245 ? -30.186 -2.955 18.625 1.00 93.19 245 MET A C 1
ATOM 1979 O O . MET A 1 245 ? -29.976 -4.012 18.033 1.00 93.19 245 MET A O 1
ATOM 1983 N N . GLN A 1 246 ? -31.417 -2.465 18.800 1.00 92.50 246 GLN A N 1
ATOM 1984 C CA . GLN A 1 246 ? -32.633 -3.126 18.331 1.00 92.50 246 GLN A CA 1
ATOM 1985 C C . GLN A 1 246 ? -32.644 -3.243 16.805 1.00 92.50 246 GLN A C 1
ATOM 1987 O O . GLN A 1 246 ? -32.789 -4.345 16.282 1.00 92.50 246 GLN A O 1
ATOM 1992 N N . SER A 1 247 ? -32.384 -2.141 16.093 1.00 91.38 247 SER A N 1
ATOM 1993 C CA . SER A 1 247 ? -32.291 -2.138 14.627 1.00 91.38 247 SER A CA 1
ATOM 1994 C C . SER A 1 247 ? -31.212 -3.098 14.108 1.00 91.38 247 SER A C 1
ATOM 1996 O O . SER A 1 247 ? -31.422 -3.818 13.133 1.00 91.38 247 SER A O 1
ATOM 1998 N N . LEU A 1 248 ? -30.057 -3.170 14.778 1.00 94.00 248 LEU A N 1
ATOM 1999 C CA . LEU A 1 248 ? -28.998 -4.118 14.425 1.00 94.00 248 LEU A CA 1
ATOM 2000 C C . LEU A 1 248 ? -29.404 -5.570 14.647 1.00 94.00 248 LEU A C 1
ATOM 2002 O O . LEU A 1 248 ? -29.009 -6.430 13.863 1.00 94.00 248 LEU A O 1
ATOM 2006 N N . SER A 1 249 ? -30.179 -5.848 15.694 1.00 93.44 249 SER A N 1
ATOM 2007 C CA . SER A 1 249 ? -30.607 -7.202 16.044 1.00 93.44 249 SER A CA 1
ATOM 2008 C C . SER A 1 249 ? -31.456 -7.861 14.947 1.00 93.44 249 SER A C 1
ATOM 2010 O O . SER A 1 249 ? -31.463 -9.085 14.815 1.00 93.44 249 SER A O 1
ATOM 2012 N N . GLU A 1 250 ? -32.125 -7.067 14.113 1.00 92.88 250 GLU A N 1
ATOM 2013 C CA . GLU A 1 250 ? -32.918 -7.543 12.977 1.00 92.88 250 GLU A CA 1
ATOM 2014 C C . GLU A 1 250 ? -32.044 -7.910 11.766 1.00 92.88 250 GLU A C 1
ATOM 2016 O O . GLU A 1 250 ? -32.451 -8.706 10.914 1.00 92.88 250 GLU A O 1
ATOM 2021 N N . LYS A 1 251 ? -30.811 -7.388 11.696 1.00 92.19 251 LYS A N 1
ATOM 2022 C CA . LYS A 1 251 ? -29.872 -7.695 10.613 1.00 92.19 251 LYS A CA 1
ATOM 2023 C C . LYS A 1 251 ? -29.275 -9.099 10.791 1.00 92.19 251 LYS A C 1
ATOM 2025 O O . LYS A 1 251 ? -28.940 -9.538 11.890 1.00 92.19 251 LYS A O 1
ATOM 2030 N N . LYS A 1 252 ? -29.102 -9.822 9.680 1.00 91.06 252 LYS A N 1
ATOM 2031 C CA . LYS A 1 252 ? -28.413 -11.124 9.666 1.00 91.06 252 LYS A CA 1
ATOM 2032 C C . LYS A 1 252 ? -26.898 -10.937 9.826 1.00 91.06 252 LYS A C 1
ATOM 2034 O O . LYS A 1 252 ? -26.336 -9.952 9.355 1.00 91.06 252 LYS A O 1
ATOM 2039 N N . GLY A 1 253 ? -26.232 -11.919 10.434 1.00 93.06 253 GLY A N 1
ATOM 2040 C CA . GLY A 1 253 ? -24.771 -11.970 10.560 1.00 93.06 253 GLY A CA 1
ATOM 2041 C C . GLY A 1 253 ? -24.254 -11.701 11.974 1.00 93.06 253 GLY A C 1
ATOM 2042 O O . GLY A 1 253 ? -25.024 -11.564 12.923 1.00 93.06 253 GLY A O 1
ATOM 2043 N N . LEU A 1 254 ? -22.925 -11.643 12.107 1.00 93.44 254 LEU A N 1
ATOM 2044 C CA . LEU A 1 254 ? -22.228 -11.591 13.397 1.00 93.44 254 LEU A CA 1
ATOM 2045 C C . LEU A 1 254 ? -22.728 -10.454 14.300 1.00 93.44 254 LEU A C 1
ATOM 2047 O O . LEU A 1 254 ? -23.116 -10.706 15.436 1.00 93.44 254 LEU A O 1
ATOM 2051 N N . TYR A 1 255 ? -22.762 -9.219 13.794 1.00 93.81 255 TYR A N 1
ATOM 2052 C CA . TYR A 1 255 ? -23.127 -8.050 14.601 1.00 93.81 255 TYR A CA 1
ATOM 2053 C C . TYR A 1 255 ? -24.599 -8.032 15.017 1.00 93.81 255 TYR A C 1
ATOM 2055 O O . TYR A 1 255 ? -24.901 -7.588 16.121 1.00 93.81 255 TYR A O 1
ATOM 2063 N N . GLY A 1 256 ? -25.506 -8.565 14.192 1.00 93.81 256 GLY A N 1
ATOM 2064 C CA . GLY A 1 256 ? -26.908 -8.719 14.581 1.00 93.81 256 GLY A CA 1
ATOM 2065 C C . GLY A 1 256 ? -27.086 -9.766 15.679 1.00 93.81 256 GLY A C 1
ATOM 2066 O O . GLY A 1 256 ? -27.771 -9.518 16.671 1.00 93.81 256 GLY A O 1
ATOM 2067 N N . SER A 1 257 ? -26.383 -10.899 15.577 1.00 95.31 257 SER A N 1
ATOM 2068 C CA . SER A 1 257 ? -26.338 -11.900 16.651 1.00 95.31 257 SER A CA 1
ATOM 2069 C C . SER A 1 257 ? -25.752 -11.327 17.946 1.00 95.31 257 SER A C 1
ATOM 2071 O O . SER A 1 257 ? -26.321 -11.534 19.015 1.00 95.31 257 SER A O 1
ATOM 2073 N N . MET A 1 258 ? -24.659 -10.559 17.864 1.00 94.62 258 MET A N 1
ATOM 2074 C CA . MET A 1 258 ? -24.070 -9.887 19.027 1.00 94.62 258 MET A CA 1
ATOM 2075 C C . MET A 1 258 ? -25.034 -8.870 19.648 1.00 94.62 258 MET A C 1
ATOM 2077 O O . MET A 1 258 ? -25.165 -8.832 20.869 1.00 94.62 258 MET A O 1
ATOM 2081 N N . ALA A 1 259 ? -25.751 -8.090 18.834 1.00 94.62 259 ALA A N 1
ATOM 2082 C CA . ALA A 1 259 ? -26.750 -7.141 19.317 1.00 94.62 259 ALA A CA 1
ATOM 2083 C C . ALA A 1 259 ? -27.878 -7.841 20.094 1.00 94.62 259 ALA A C 1
ATOM 2085 O O . ALA A 1 259 ? -28.213 -7.404 21.193 1.00 94.62 259 ALA A O 1
ATOM 2086 N N . LYS A 1 260 ? -28.394 -8.978 19.595 1.00 94.94 260 LYS A N 1
ATOM 2087 C CA . LYS A 1 260 ? -29.392 -9.797 20.316 1.00 94.94 260 LYS A CA 1
ATOM 2088 C C . LYS A 1 260 ? -28.892 -10.256 21.683 1.00 94.94 260 LYS A C 1
ATOM 2090 O O . LYS A 1 260 ? -29.635 -10.195 22.657 1.00 94.94 260 LYS A O 1
ATOM 2095 N N . VAL A 1 261 ? -27.646 -10.728 21.753 1.00 94.00 261 VAL A N 1
ATOM 2096 C CA . VAL A 1 261 ? -27.038 -11.170 23.018 1.00 94.00 261 VAL A CA 1
ATOM 2097 C C . VAL A 1 261 ? -26.927 -10.001 23.996 1.00 94.00 261 VAL A C 1
ATOM 2099 O O . VAL A 1 261 ? -27.310 -10.145 25.152 1.00 94.00 261 VAL A O 1
ATOM 2102 N N . MET A 1 262 ? -26.477 -8.834 23.531 1.00 91.44 262 MET A N 1
ATOM 2103 C CA . MET A 1 262 ? -26.334 -7.649 24.382 1.00 91.44 262 MET A CA 1
ATOM 2104 C C . MET A 1 262 ? -27.671 -7.119 24.910 1.00 91.44 262 MET A C 1
ATOM 2106 O O . MET A 1 262 ? -27.730 -6.688 26.059 1.00 91.44 262 MET A O 1
ATOM 2110 N N . ILE A 1 263 ? -28.736 -7.158 24.103 1.00 92.94 263 ILE A N 1
ATOM 2111 C CA . ILE A 1 263 ? -30.087 -6.775 24.546 1.00 92.94 263 ILE A CA 1
ATOM 2112 C C . ILE A 1 263 ? -30.539 -7.692 25.688 1.00 92.94 263 ILE A C 1
ATOM 2114 O O . ILE A 1 263 ? -30.874 -7.204 26.764 1.00 92.94 263 ILE A O 1
ATOM 2118 N N . LYS A 1 264 ? -30.435 -9.015 25.504 1.00 92.88 264 LYS A N 1
ATOM 2119 C CA . LYS A 1 264 ? -30.782 -9.993 26.548 1.00 92.88 264 LYS A CA 1
ATOM 2120 C C . LYS A 1 264 ? -29.957 -9.816 27.820 1.00 92.88 264 LYS A C 1
ATOM 2122 O O . LYS A 1 264 ? -30.481 -9.920 28.922 1.00 92.88 264 LYS A O 1
ATOM 2127 N N . GLU A 1 265 ? -28.661 -9.538 27.689 1.00 89.62 265 GLU A N 1
ATOM 2128 C CA . GLU A 1 265 ? -27.793 -9.286 28.842 1.00 89.62 265 GLU A CA 1
ATOM 2129 C C . GLU A 1 265 ? -28.255 -8.056 29.643 1.00 89.62 265 GLU A C 1
ATOM 2131 O O . GLU A 1 265 ? -28.229 -8.073 30.874 1.00 89.62 265 GLU A O 1
ATOM 2136 N N . GLN A 1 266 ? -28.699 -6.995 28.961 1.00 88.06 266 GLN A N 1
ATOM 2137 C CA . GLN A 1 266 ? -29.248 -5.805 29.616 1.00 88.06 266 GLN A CA 1
ATOM 2138 C C . GLN A 1 266 ? -30.579 -6.090 30.317 1.00 88.06 266 GLN A C 1
ATOM 2140 O O . GLN A 1 266 ? -30.768 -5.624 31.439 1.00 88.06 266 GLN A O 1
ATOM 2145 N N . GLU A 1 267 ? -31.467 -6.872 29.699 1.00 90.44 267 GLU A N 1
ATOM 2146 C CA . GLU A 1 267 ? -32.736 -7.303 30.305 1.00 90.44 267 GLU A CA 1
ATOM 2147 C C . GLU A 1 267 ? -32.497 -8.100 31.594 1.00 90.44 267 GLU A C 1
ATOM 2149 O O . GLU A 1 267 ? -33.062 -7.775 32.637 1.00 90.44 267 GLU A O 1
ATOM 2154 N N . ILE A 1 268 ? -31.585 -9.078 31.553 1.00 91.31 268 ILE A N 1
ATOM 2155 C CA . ILE A 1 268 ? -31.217 -9.888 32.723 1.00 91.31 268 ILE A CA 1
ATOM 2156 C C . ILE A 1 268 ? -30.628 -9.008 33.829 1.00 91.31 268 ILE A C 1
ATOM 2158 O O . ILE A 1 268 ? -31.029 -9.116 34.985 1.00 91.31 268 ILE A O 1
ATOM 2162 N N . LYS A 1 269 ? -29.694 -8.109 33.491 1.00 89.25 269 LYS A N 1
ATOM 2163 C CA . LYS A 1 269 ? -29.094 -7.184 34.466 1.00 89.25 269 LYS A CA 1
ATOM 2164 C C . LYS A 1 269 ? -30.134 -6.292 35.131 1.00 89.25 269 LYS A C 1
ATOM 2166 O O . LYS A 1 269 ? -30.023 -6.035 36.324 1.00 89.25 269 LYS A O 1
ATOM 2171 N N . LYS A 1 270 ? -31.127 -5.828 34.371 1.00 89.31 270 LYS A N 1
ATOM 2172 C CA . LYS A 1 270 ? -32.220 -5.016 34.901 1.00 89.31 270 LYS A CA 1
ATOM 2173 C C . LYS A 1 270 ? -33.072 -5.817 35.890 1.00 89.31 270 LYS A C 1
ATOM 2175 O O . LYS A 1 270 ? -33.275 -5.337 36.994 1.00 89.31 270 LYS A O 1
ATOM 2180 N N . HIS A 1 271 ? -33.461 -7.047 35.548 1.00 89.19 271 HIS A N 1
ATOM 2181 C CA . HIS A 1 271 ? -34.198 -7.921 36.469 1.00 89.19 271 HIS A CA 1
ATOM 2182 C C . HIS A 1 271 ? -33.425 -8.240 37.752 1.00 89.19 271 HIS A C 1
ATOM 2184 O O . HIS A 1 271 ? -34.019 -8.234 38.820 1.00 89.19 271 HIS A O 1
ATOM 2190 N N . ILE A 1 272 ? -32.109 -8.466 37.674 1.00 91.31 272 ILE A N 1
ATOM 2191 C CA . ILE A 1 272 ? -31.283 -8.705 38.871 1.00 91.31 272 ILE A CA 1
ATOM 2192 C C . ILE A 1 272 ? -31.241 -7.474 39.787 1.00 91.31 272 ILE A C 1
ATOM 2194 O O . ILE A 1 272 ? -31.202 -7.629 40.999 1.00 91.31 272 ILE A O 1
ATOM 2198 N N . LEU A 1 273 ? -31.226 -6.260 39.228 1.00 86.94 273 LEU A N 1
ATOM 2199 C CA . LEU A 1 273 ? -31.199 -5.013 40.006 1.00 86.94 273 LEU A CA 1
ATOM 2200 C C . LEU A 1 273 ? -32.566 -4.632 40.602 1.00 86.94 273 LEU A C 1
ATOM 2202 O O . LEU A 1 273 ? -32.621 -3.755 41.459 1.00 86.94 273 LEU A O 1
ATOM 2206 N N . GLU A 1 274 ? -33.648 -5.238 40.113 1.00 85.44 274 GLU A N 1
ATOM 2207 C CA . GLU A 1 274 ? -35.027 -5.021 40.573 1.00 85.44 274 GLU A CA 1
ATOM 2208 C C . GLU A 1 274 ? -35.470 -6.043 41.644 1.00 85.44 274 GLU A C 1
ATOM 2210 O O . GLU A 1 274 ? -36.562 -5.897 42.194 1.00 85.44 274 GLU A O 1
ATOM 2215 N N . MET A 1 275 ? -34.636 -7.052 41.941 1.00 72.38 275 MET A N 1
ATOM 2216 C CA . MET A 1 275 ? -34.799 -8.032 43.029 1.00 72.38 275 MET A CA 1
ATOM 2217 C C . MET A 1 275 ? -34.092 -7.584 44.308 1.00 72.38 275 MET A C 1
ATOM 2219 O O . MET A 1 275 ? -34.655 -7.851 45.392 1.00 72.38 275 MET A O 1
#